Protein AF-A0A959LQZ2-F1 (afdb_monomer_lite)

Radius of gyration: 21.53 Å; chains: 1; bounding box: 50×80×53 Å

Sequence (251 aa):
MKNLIITLLIFGSYSCMAQNMNIVKLQSTVPPKDWSSKTPGICFDKDFLQKTSDELYDAGNPNYVLLDLMKDGYINSTYLNNYMVHLYADDIRKPGNVEIPDDVRKAYGEKWVAFVKSINEPIDKNSRYDLYYWDGISTEDITDPESQFRANVKYAQYSARLTKRGELRLLKEMVADGVANPNRKIDYMFNKEGFWVQGVSLNKELGEKYMQICREEFGYVHPNLTKHSFKSSVNFKREIADLEKQLATTK

pLDDT: mean 82.79, std 16.04, range [39.78, 98.44]

Secondary structure (DSSP, 8-state):
-------------------EEEEEEEEPSS--S--TT-PSP----HHHHHHHHHHHHHTT-TTHHHHHHHHTTSS---TTEEEEEEEESS--PPP-SS---HHHHHHHHHHHHHHHHHTT----TT-EEEEEESS---HHHHH-TTSHHHH-HHHHHHHTT--HHHHHHHHHHHHHTTSS-TTSEEEEEEETTEEEETTEEPPHHHHHHHHHHHHHHH---GGG-S-EEEEEEEEHHHHHHHHHHHHHTT-

Structure (mmCIF, N/CA/C/O backbone):
data_AF-A0A959LQZ2-F1
#
_entry.id   AF-A0A959LQZ2-F1
#
loop_
_atom_site.group_PDB
_atom_site.id
_atom_site.type_symbol
_atom_site.label_atom_id
_atom_site.label_alt_id
_atom_site.label_comp_id
_atom_site.label_asym_id
_atom_site.label_entity_id
_atom_site.label_seq_id
_atom_site.pdbx_PDB_ins_code
_atom_site.Cartn_x
_atom_site.Cartn_y
_atom_site.Cartn_z
_atom_site.occupancy
_atom_site.B_iso_or_equiv
_atom_site.auth_seq_id
_atom_site.auth_comp_id
_atom_site.auth_asym_id
_atom_site.auth_atom_id
_atom_site.pdbx_PDB_model_num
ATOM 1 N N . MET A 1 1 ? -28.020 -53.635 -7.038 1.00 43.16 1 MET A N 1
ATOM 2 C CA . MET A 1 1 ? -28.250 -52.229 -7.438 1.00 43.16 1 MET A CA 1
ATOM 3 C C . MET A 1 1 ? -27.005 -51.442 -7.061 1.00 43.16 1 MET A C 1
ATOM 5 O O . MET A 1 1 ? -26.631 -51.474 -5.898 1.00 43.16 1 MET A O 1
ATOM 9 N N . LYS A 1 2 ? -26.279 -50.899 -8.047 1.00 43.41 2 LYS A N 1
ATOM 10 C CA . LYS A 1 2 ? -24.984 -50.225 -7.855 1.00 43.41 2 LYS A CA 1
ATOM 11 C C . LYS A 1 2 ? -25.219 -48.734 -7.597 1.00 43.41 2 LYS A C 1
ATOM 13 O O . LYS A 1 2 ? -25.902 -48.091 -8.388 1.00 43.41 2 LYS A O 1
ATOM 18 N N . ASN A 1 3 ? -24.650 -48.217 -6.510 1.00 43.59 3 ASN A N 1
ATOM 19 C CA . ASN A 1 3 ? -24.659 -46.797 -6.167 1.00 43.59 3 ASN A CA 1
ATOM 20 C C . ASN A 1 3 ? -23.795 -46.019 -7.166 1.00 43.59 3 ASN A C 1
ATOM 22 O O . ASN A 1 3 ? -22.595 -46.270 -7.274 1.00 43.59 3 ASN A O 1
ATOM 26 N N . LEU A 1 4 ? -24.411 -45.087 -7.889 1.00 48.94 4 LEU A N 1
ATOM 27 C CA . LEU A 1 4 ? -23.727 -44.137 -8.757 1.00 48.94 4 LEU A CA 1
ATOM 28 C C . LEU A 1 4 ? -23.493 -42.854 -7.947 1.00 48.94 4 LEU A C 1
ATOM 30 O O . LEU A 1 4 ? -24.420 -42.080 -7.723 1.00 48.94 4 LEU A O 1
ATOM 34 N N . ILE A 1 5 ? -22.266 -42.653 -7.466 1.00 51.41 5 ILE A N 1
ATOM 35 C CA . ILE A 1 5 ? -21.838 -41.379 -6.877 1.00 51.41 5 ILE A CA 1
ATOM 36 C C . ILE A 1 5 ? -21.464 -40.464 -8.043 1.00 51.41 5 ILE A C 1
ATOM 38 O O . ILE A 1 5 ? -20.456 -40.680 -8.712 1.00 51.41 5 ILE A O 1
ATOM 42 N N . ILE A 1 6 ? -22.308 -39.471 -8.317 1.00 51.66 6 ILE A N 1
ATOM 43 C CA . ILE A 1 6 ? -22.020 -38.407 -9.279 1.00 51.66 6 ILE A CA 1
ATOM 44 C C . ILE A 1 6 ? -21.222 -37.333 -8.537 1.00 51.66 6 ILE A C 1
ATOM 46 O O . ILE A 1 6 ? -21.782 -36.523 -7.802 1.00 51.66 6 ILE A O 1
ATOM 50 N N . THR A 1 7 ? -19.905 -37.329 -8.725 1.00 53.09 7 THR A N 1
ATOM 51 C CA . THR A 1 7 ? -19.052 -36.207 -8.324 1.00 53.09 7 THR A CA 1
ATOM 52 C C . THR A 1 7 ? -19.243 -35.086 -9.341 1.00 53.09 7 THR A C 1
ATOM 54 O O . THR A 1 7 ? -18.686 -35.129 -10.437 1.00 53.09 7 THR A O 1
ATOM 57 N N . LEU A 1 8 ? -20.060 -34.088 -8.997 1.00 47.03 8 LEU A N 1
ATOM 58 C CA . LEU A 1 8 ? -20.141 -32.837 -9.746 1.00 47.03 8 LEU A CA 1
ATOM 59 C C . LEU A 1 8 ? -18.824 -32.069 -9.539 1.00 47.03 8 LEU A C 1
ATOM 61 O O . LEU A 1 8 ? -18.618 -31.427 -8.510 1.00 47.03 8 LEU A O 1
ATOM 65 N N . LEU A 1 9 ? -17.919 -32.146 -10.514 1.00 45.16 9 LEU A N 1
ATOM 66 C CA . LEU A 1 9 ? -16.817 -31.196 -10.653 1.00 45.16 9 LEU A CA 1
ATOM 67 C C . LEU A 1 9 ? -17.422 -29.850 -11.061 1.00 45.16 9 LEU A C 1
ATOM 69 O O . LEU A 1 9 ? -17.698 -29.606 -12.235 1.00 45.16 9 LEU A O 1
ATOM 73 N N . ILE A 1 10 ? -17.666 -28.986 -10.077 1.00 46.06 10 ILE A N 1
ATOM 74 C CA . ILE A 1 10 ? -17.943 -27.573 -10.323 1.00 46.06 10 ILE A CA 1
ATOM 75 C C . ILE A 1 10 ? -16.626 -26.969 -10.812 1.00 46.06 10 ILE A C 1
ATOM 77 O O . ILE A 1 10 ? -15.780 -26.557 -10.020 1.00 46.06 10 ILE A O 1
ATOM 81 N N . PHE A 1 11 ? -16.435 -26.951 -12.131 1.00 40.50 11 PHE A N 1
ATOM 82 C CA . PHE A 1 11 ? -15.499 -26.035 -12.763 1.00 40.50 11 PHE A CA 1
ATOM 83 C C . PHE A 1 11 ? -16.022 -24.629 -12.486 1.00 40.50 11 PHE A C 1
ATOM 85 O O . PHE A 1 11 ? -16.869 -24.111 -13.212 1.00 40.50 11 PHE A O 1
ATOM 92 N N . GLY A 1 12 ? -15.563 -24.042 -11.380 1.00 39.78 12 GLY A N 1
ATOM 93 C CA . GLY A 1 12 ? -15.688 -22.617 -11.147 1.00 39.78 12 GLY A CA 1
ATOM 94 C C . GLY A 1 12 ? -15.045 -21.928 -12.337 1.00 39.78 12 GLY A C 1
ATOM 95 O O . GLY A 1 12 ? -13.829 -21.970 -12.508 1.00 39.78 12 GLY A O 1
ATOM 96 N N . SER A 1 13 ? -15.877 -21.370 -13.208 1.00 40.88 13 SER A N 1
ATOM 97 C CA . SER A 1 13 ? -15.456 -20.482 -14.273 1.00 40.88 13 SER A CA 1
ATOM 98 C C . SER A 1 13 ? -14.730 -19.317 -13.614 1.00 40.88 13 SER A C 1
ATOM 100 O O . SER A 1 13 ? -15.369 -18.384 -13.130 1.00 40.88 13 SER A O 1
ATOM 102 N N . TYR A 1 14 ? -13.399 -19.395 -13.556 1.00 44.50 14 TYR A N 1
ATOM 103 C CA . TYR A 1 14 ? -12.548 -18.237 -13.352 1.00 44.50 14 TYR A CA 1
ATOM 104 C C . TYR A 1 14 ? -12.797 -17.343 -14.560 1.00 44.50 14 TYR A C 1
ATOM 106 O O . TYR A 1 14 ? -12.163 -17.478 -15.605 1.00 44.50 14 TYR A O 1
ATOM 114 N N . SER A 1 15 ? -13.809 -16.486 -14.447 1.00 49.19 15 SER A N 1
ATOM 115 C CA . SER A 1 15 ? -13.954 -15.310 -15.284 1.00 49.19 15 SER A CA 1
ATOM 116 C C . SER A 1 15 ? -12.577 -14.670 -15.350 1.00 49.19 15 SER A C 1
ATOM 118 O O . SER A 1 15 ? -12.019 -14.338 -14.303 1.00 49.19 15 SER A O 1
ATOM 120 N N . CYS A 1 16 ? -12.013 -14.610 -16.558 1.00 50.72 16 CYS A N 1
ATOM 121 C CA . CYS A 1 16 ? -10.783 -13.894 -16.858 1.00 50.72 16 CYS A CA 1
ATOM 122 C C . CYS A 1 16 ? -10.920 -12.513 -16.216 1.00 50.72 16 CYS A C 1
ATOM 124 O O . CYS A 1 16 ? -11.699 -11.692 -16.705 1.00 50.72 16 CYS A O 1
ATOM 126 N N . MET A 1 17 ? -10.295 -12.311 -15.050 1.00 58.94 17 MET A N 1
ATOM 127 C CA . MET A 1 17 ? -10.337 -11.016 -14.392 1.00 58.94 17 MET A CA 1
ATOM 128 C C . MET A 1 17 ? -9.641 -10.075 -15.352 1.00 58.94 17 MET A C 1
ATOM 130 O O . MET A 1 17 ? -8.522 -10.348 -15.792 1.00 58.94 17 MET A O 1
ATOM 134 N N . ALA A 1 18 ? -10.351 -9.043 -15.776 1.00 55.50 18 ALA A N 1
ATOM 135 C CA . ALA A 1 18 ? -9.808 -8.171 -16.779 1.00 55.50 18 ALA A CA 1
ATOM 136 C C . ALA A 1 18 ? -8.657 -7.375 -16.159 1.00 55.50 18 ALA A C 1
ATOM 138 O O . ALA A 1 18 ? -8.851 -6.533 -15.289 1.00 55.50 18 ALA A O 1
ATOM 139 N N . GLN A 1 19 ? -7.448 -7.699 -16.590 1.00 72.75 19 GLN A N 1
ATOM 140 C CA . GLN A 1 19 ? -6.213 -7.105 -16.111 1.00 72.75 19 GLN A CA 1
ATOM 141 C C . GLN A 1 19 ? -5.848 -5.940 -17.015 1.00 72.75 19 GLN A C 1
ATOM 143 O O . GLN A 1 19 ? -5.736 -6.106 -18.232 1.00 72.75 19 GLN A O 1
ATOM 148 N N . ASN A 1 20 ? -5.679 -4.755 -16.436 1.00 76.38 20 ASN A N 1
ATOM 149 C CA . ASN A 1 20 ? -5.343 -3.576 -17.219 1.00 76.38 20 ASN A CA 1
ATOM 150 C C . ASN A 1 20 ? -4.355 -2.661 -16.497 1.00 76.38 20 ASN A C 1
ATOM 152 O O . ASN A 1 20 ? -4.399 -2.506 -15.276 1.00 76.38 20 ASN A O 1
ATOM 156 N N . MET A 1 21 ? -3.499 -2.014 -17.283 1.00 83.50 21 MET A N 1
ATOM 157 C CA . MET A 1 21 ? -2.533 -1.022 -16.838 1.00 83.50 21 MET A CA 1
ATOM 158 C C . MET A 1 21 ? -2.762 0.282 -17.591 1.00 83.50 21 MET A C 1
ATOM 160 O O . MET A 1 21 ? -2.799 0.297 -18.815 1.00 83.50 21 MET A O 1
ATOM 164 N N . ASN A 1 22 ? -2.850 1.395 -16.874 1.00 84.38 22 ASN A N 1
ATOM 165 C CA . ASN A 1 22 ? -2.940 2.717 -17.479 1.00 84.38 22 ASN A CA 1
ATOM 166 C C . ASN A 1 22 ? -1.853 3.608 -16.899 1.00 84.38 22 ASN A C 1
ATOM 168 O O . ASN A 1 22 ? -1.726 3.711 -15.681 1.00 84.38 22 ASN A O 1
ATOM 172 N N . ILE A 1 23 ? -1.098 4.274 -17.771 1.00 81.38 23 ILE A N 1
ATOM 173 C CA . ILE A 1 23 ? -0.086 5.246 -17.364 1.00 81.38 23 ILE A CA 1
ATOM 174 C C . ILE A 1 23 ? -0.446 6.595 -17.969 1.00 81.38 23 ILE A C 1
ATOM 176 O O . ILE A 1 23 ? -0.527 6.747 -19.189 1.00 81.38 23 ILE A O 1
ATOM 180 N N . VAL A 1 24 ? -0.670 7.578 -17.103 1.00 81.00 24 VAL A N 1
ATOM 181 C CA . VAL A 1 24 ? -0.844 8.973 -17.498 1.00 81.00 24 VAL A CA 1
ATOM 182 C C . VAL A 1 24 ? 0.422 9.735 -17.140 1.00 81.00 24 VAL A C 1
ATOM 184 O O . VAL A 1 24 ? 0.754 9.910 -15.973 1.00 81.00 24 VAL A O 1
ATOM 187 N N . LYS A 1 25 ? 1.125 10.202 -18.163 1.00 79.19 25 LYS A N 1
ATOM 188 C CA . LYS A 1 25 ? 2.239 11.131 -18.071 1.00 79.19 25 LYS A CA 1
ATOM 189 C C . LYS A 1 25 ? 1.701 12.558 -18.073 1.00 79.19 25 LYS A C 1
ATOM 191 O O . LYS A 1 25 ? 1.146 13.020 -19.070 1.00 79.19 25 LYS A O 1
ATOM 196 N N . LEU A 1 26 ? 1.882 13.268 -16.970 1.00 77.25 26 LEU A N 1
ATOM 197 C CA . LEU A 1 26 ? 1.604 14.693 -16.866 1.00 77.25 26 LEU A CA 1
ATOM 198 C C . LEU A 1 26 ? 2.910 15.443 -17.148 1.00 77.25 26 LEU A C 1
ATOM 200 O O . LEU A 1 26 ? 3.898 15.285 -16.429 1.00 77.25 26 LEU A O 1
ATOM 204 N N . GLN A 1 27 ? 2.924 16.249 -18.209 1.00 66.38 27 GLN A N 1
ATOM 205 C CA . GLN A 1 27 ? 4.029 17.170 -18.459 1.00 66.38 27 GLN A CA 1
ATOM 206 C C . GLN A 1 27 ? 3.868 18.382 -17.543 1.00 66.38 27 GLN A C 1
ATOM 208 O O . GLN A 1 27 ? 2.861 19.089 -17.631 1.00 66.38 27 GLN A O 1
ATOM 213 N N . SER A 1 28 ? 4.847 18.639 -16.672 1.00 63.47 28 SER A N 1
ATOM 214 C CA . SER A 1 28 ? 4.893 19.929 -15.985 1.00 63.47 28 SER A CA 1
ATOM 215 C C . SER A 1 28 ? 5.267 21.011 -16.996 1.00 63.47 28 SER A C 1
ATOM 217 O O . SER A 1 28 ? 6.322 20.944 -17.624 1.00 63.47 28 SER A O 1
ATOM 219 N N . THR A 1 29 ? 4.415 22.023 -17.153 1.00 57.69 29 THR A N 1
ATOM 220 C CA . THR A 1 29 ? 4.728 23.221 -17.950 1.00 57.69 29 THR A CA 1
ATOM 221 C C . THR A 1 29 ? 5.595 24.217 -17.184 1.00 57.69 29 THR A C 1
ATOM 223 O O . THR A 1 29 ? 6.095 25.173 -17.775 1.00 57.69 29 THR A O 1
ATOM 226 N N . VAL A 1 30 ? 5.783 24.006 -15.876 1.00 57.22 30 VAL A N 1
ATOM 227 C CA . VAL A 1 30 ? 6.548 24.898 -15.008 1.00 57.22 30 VAL A CA 1
ATOM 228 C C . VAL A 1 30 ? 7.812 24.175 -14.538 1.00 57.22 30 VAL A C 1
ATOM 230 O O . VAL A 1 30 ? 7.716 23.230 -13.747 1.00 57.22 30 VAL A O 1
ATOM 233 N N . PRO A 1 31 ? 9.001 24.591 -15.001 1.00 55.41 31 PRO A N 1
ATOM 234 C CA . PRO A 1 31 ? 10.252 24.135 -14.414 1.00 55.41 31 PRO A CA 1
ATOM 235 C C . PRO A 1 31 ? 10.286 24.525 -12.919 1.00 55.41 31 PRO A C 1
ATOM 237 O O . PRO A 1 31 ? 9.994 25.683 -12.606 1.00 55.41 31 PRO A O 1
ATOM 240 N N . PRO A 1 32 ? 10.601 23.617 -11.968 1.00 57.50 32 PRO A N 1
ATOM 241 C CA . PRO A 1 32 ? 10.796 24.006 -10.568 1.00 57.50 32 PRO A CA 1
ATOM 242 C C . PRO A 1 32 ? 11.783 25.180 -10.427 1.00 57.50 32 PRO A C 1
ATOM 244 O O . PRO A 1 32 ? 12.718 25.314 -11.205 1.00 57.50 32 PRO A O 1
ATOM 247 N N . LYS A 1 33 ? 11.588 26.055 -9.433 1.00 54.22 33 LYS A N 1
ATOM 248 C CA . LYS A 1 33 ? 12.335 27.327 -9.295 1.00 54.22 33 LYS A CA 1
ATOM 249 C C . LYS A 1 33 ? 13.855 27.194 -9.070 1.00 54.22 33 LYS A C 1
ATOM 251 O O . LYS A 1 33 ? 14.538 28.210 -9.117 1.00 54.22 33 LYS A O 1
ATOM 256 N N . ASP A 1 34 ? 14.375 25.989 -8.839 1.00 58.69 34 ASP A N 1
ATOM 257 C CA . ASP A 1 34 ? 15.785 25.722 -8.521 1.00 58.69 34 ASP A CA 1
ATOM 258 C C . ASP A 1 34 ? 16.347 24.581 -9.394 1.00 58.69 34 ASP A C 1
ATOM 260 O O . ASP A 1 34 ? 16.439 23.426 -8.982 1.00 58.69 34 ASP A O 1
ATOM 264 N N . TRP A 1 35 ? 16.639 24.893 -10.660 1.00 50.19 35 TRP A N 1
ATOM 265 C CA . TRP A 1 35 ? 17.132 23.931 -11.661 1.00 50.19 35 TRP A CA 1
ATOM 266 C C . TRP A 1 35 ? 18.638 23.682 -11.616 1.00 50.19 35 TRP A C 1
ATOM 268 O O . TRP A 1 35 ? 19.108 22.707 -12.196 1.00 50.19 35 TRP A O 1
ATOM 278 N N . SER A 1 36 ? 19.409 24.532 -10.938 1.00 47.81 36 SER A N 1
ATOM 279 C CA . SER A 1 36 ? 20.874 24.434 -10.915 1.00 47.81 36 SER A CA 1
ATOM 280 C C . SER A 1 36 ? 21.416 23.235 -10.130 1.00 47.81 36 SER A C 1
ATOM 282 O O . SER A 1 36 ? 22.609 22.961 -10.215 1.00 47.81 36 SER A O 1
ATOM 284 N N . SER A 1 37 ? 20.573 22.526 -9.372 1.00 46.12 37 SER A N 1
ATOM 285 C CA . SER A 1 37 ? 21.000 21.508 -8.404 1.00 46.12 37 SER A CA 1
ATOM 286 C C . SER A 1 37 ? 20.526 20.078 -8.696 1.00 46.12 37 SER A C 1
ATOM 288 O O . SER A 1 37 ? 20.905 19.170 -7.958 1.00 46.12 37 SER A O 1
ATOM 290 N N . LYS A 1 38 ? 19.732 19.828 -9.752 1.00 49.56 38 LYS A N 1
ATOM 291 C CA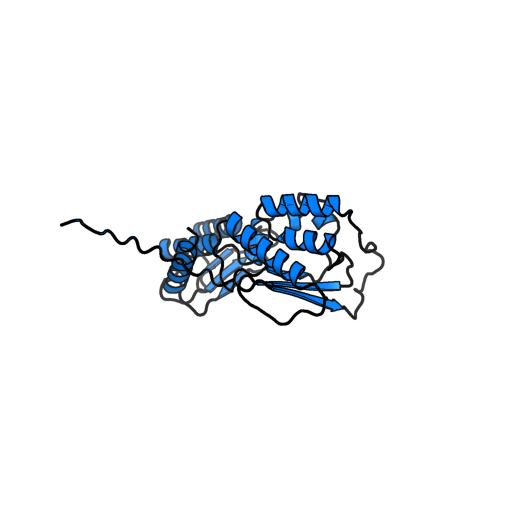 . LYS A 1 38 ? 19.163 18.491 -10.013 1.00 49.56 38 LYS A CA 1
ATOM 292 C C . LYS A 1 38 ? 19.762 17.818 -11.249 1.00 49.56 38 LYS A C 1
ATOM 294 O O . LYS A 1 38 ? 19.736 18.348 -12.356 1.00 49.56 38 LYS A O 1
ATOM 299 N N . THR A 1 39 ? 20.313 16.631 -11.013 1.00 46.81 39 THR A N 1
ATOM 300 C CA . THR A 1 39 ? 21.037 15.754 -11.941 1.00 46.81 39 THR A CA 1
ATOM 301 C C . THR A 1 39 ? 20.208 15.436 -13.198 1.00 46.81 39 THR A C 1
ATOM 303 O O . THR A 1 39 ? 18.999 15.214 -13.075 1.00 46.81 39 THR A O 1
ATOM 306 N N . PRO A 1 40 ? 20.812 15.375 -14.406 1.00 51.00 40 PRO A N 1
ATOM 307 C CA . PRO A 1 40 ? 20.153 14.820 -15.592 1.00 51.00 40 PRO A CA 1
ATOM 308 C C . PRO A 1 40 ? 19.562 13.438 -15.290 1.00 51.00 40 PRO A C 1
ATOM 310 O O . PRO A 1 40 ? 20.089 12.721 -14.442 1.00 51.00 40 PRO A O 1
ATOM 313 N N . GLY A 1 41 ? 18.464 13.082 -15.970 1.00 58.09 41 GLY A N 1
ATOM 314 C CA . GLY A 1 41 ? 17.738 11.828 -15.744 1.00 58.09 41 GLY A CA 1
ATOM 315 C C . GLY A 1 41 ? 18.687 10.638 -15.664 1.00 58.09 41 GLY A C 1
ATOM 316 O O . GLY A 1 41 ? 19.419 10.354 -16.612 1.00 58.09 41 GLY A O 1
ATOM 317 N N . ILE A 1 42 ? 18.707 9.982 -14.508 1.00 63.09 42 ILE A N 1
ATOM 318 C CA . ILE A 1 42 ? 19.672 8.924 -14.236 1.00 63.09 42 ILE A CA 1
ATOM 319 C C . ILE A 1 42 ? 19.197 7.671 -14.965 1.00 63.09 42 ILE A C 1
ATOM 321 O O . ILE A 1 42 ? 18.107 7.156 -14.709 1.00 63.09 42 ILE A O 1
ATOM 325 N N . CYS A 1 43 ? 19.997 7.243 -15.940 1.00 71.62 43 CYS A N 1
ATOM 326 C CA . CYS A 1 43 ? 19.781 6.008 -16.676 1.00 71.62 43 CYS A CA 1
ATOM 327 C C . CYS A 1 43 ? 20.395 4.868 -15.868 1.00 71.62 43 CYS A C 1
ATOM 329 O O . CYS A 1 43 ? 21.611 4.814 -15.695 1.00 71.62 43 CYS A O 1
ATOM 331 N N . PHE A 1 44 ? 19.547 3.977 -15.370 1.00 84.94 44 PHE A N 1
ATOM 332 C CA . PHE A 1 44 ? 19.983 2.743 -14.735 1.00 84.94 44 PHE A CA 1
ATOM 333 C C . PHE A 1 44 ? 20.146 1.651 -15.782 1.00 84.94 44 PHE A C 1
ATOM 335 O O . PHE A 1 44 ? 19.399 1.598 -16.761 1.00 84.94 44 PHE A O 1
ATOM 342 N N . ASP A 1 45 ? 21.116 0.774 -15.553 1.00 90.38 45 ASP A N 1
ATOM 343 C CA . ASP A 1 45 ? 21.251 -0.442 -16.339 1.00 90.38 45 ASP A CA 1
ATOM 344 C C . ASP A 1 45 ? 20.021 -1.356 -16.157 1.00 90.38 45 ASP A C 1
ATOM 346 O O . ASP A 1 45 ? 19.420 -1.410 -15.077 1.00 90.38 45 ASP A O 1
ATOM 350 N N . LYS A 1 46 ? 19.632 -2.067 -17.223 1.00 93.25 46 LYS A N 1
ATOM 351 C CA . LYS A 1 46 ? 18.434 -2.917 -17.208 1.00 93.25 46 LYS A CA 1
ATOM 352 C C . LYS A 1 46 ? 18.566 -4.095 -16.248 1.00 93.25 46 LYS A C 1
ATOM 354 O O . LYS A 1 46 ? 17.571 -4.434 -15.610 1.00 93.25 46 LYS A O 1
ATOM 359 N N . ASP A 1 47 ? 19.755 -4.681 -16.113 1.00 96.00 47 ASP A N 1
ATOM 360 C CA . ASP A 1 47 ? 19.974 -5.824 -15.223 1.00 96.00 47 ASP A CA 1
ATOM 361 C C . ASP A 1 47 ? 19.919 -5.379 -13.763 1.00 96.00 47 ASP A C 1
ATOM 363 O O . ASP A 1 47 ? 19.355 -6.073 -12.916 1.00 96.00 47 ASP A O 1
ATOM 367 N N . PHE A 1 48 ? 20.431 -4.180 -13.469 1.00 94.81 48 PHE A N 1
ATOM 368 C CA . PHE A 1 48 ? 20.276 -3.570 -12.151 1.00 94.81 48 PHE A CA 1
ATOM 369 C C . PHE A 1 48 ? 18.798 -3.346 -11.801 1.00 94.81 48 PHE A C 1
ATOM 371 O O . PHE A 1 48 ? 18.349 -3.788 -10.743 1.00 94.81 48 PHE A O 1
ATOM 378 N N . LEU A 1 49 ? 18.023 -2.726 -12.700 1.00 94.06 49 LEU A N 1
ATOM 379 C CA . LEU A 1 49 ? 16.589 -2.507 -12.478 1.00 94.06 49 LEU A CA 1
ATOM 380 C C . LEU A 1 49 ? 15.821 -3.823 -12.317 1.00 94.06 49 LEU A C 1
ATOM 382 O O . LEU A 1 49 ? 14.963 -3.911 -11.443 1.00 94.06 49 LEU A O 1
ATOM 386 N N . GLN A 1 50 ? 16.139 -4.841 -13.124 1.00 97.25 50 GLN A N 1
ATOM 387 C CA . GLN A 1 50 ? 15.538 -6.172 -13.019 1.00 97.25 50 GLN A CA 1
ATOM 388 C C . GLN A 1 50 ? 15.819 -6.789 -11.649 1.00 97.25 50 GLN A C 1
ATOM 390 O O . GLN A 1 50 ? 14.885 -7.146 -10.937 1.00 97.25 50 GLN A O 1
ATOM 395 N N . LYS A 1 51 ? 17.093 -6.845 -11.245 1.00 97.62 51 LYS A N 1
ATOM 396 C CA . LYS A 1 51 ? 17.496 -7.424 -9.962 1.00 97.62 51 LYS A CA 1
ATOM 397 C C . LYS A 1 51 ? 16.807 -6.730 -8.788 1.00 97.62 51 LYS A C 1
ATOM 399 O O . LYS A 1 51 ? 16.273 -7.399 -7.910 1.00 97.62 51 LYS A O 1
ATOM 404 N N . THR A 1 52 ? 16.807 -5.398 -8.762 1.00 96.12 52 THR A N 1
ATOM 405 C CA . THR A 1 52 ? 16.161 -4.653 -7.675 1.00 96.12 52 THR A CA 1
ATOM 406 C C . THR A 1 52 ? 14.640 -4.806 -7.712 1.00 96.12 52 THR A C 1
ATOM 408 O O . THR A 1 52 ? 14.023 -4.899 -6.656 1.00 96.12 52 THR A O 1
ATOM 411 N N . SER A 1 53 ? 14.023 -4.882 -8.895 1.00 97.06 53 SER A N 1
ATOM 412 C CA . SER A 1 53 ? 12.595 -5.197 -9.029 1.00 97.06 53 SER A CA 1
ATOM 413 C C . SER A 1 53 ? 12.262 -6.553 -8.405 1.00 97.06 53 SER A C 1
ATOM 415 O O . SER A 1 53 ? 11.346 -6.640 -7.589 1.00 97.06 53 SER A O 1
ATOM 417 N N . ASP A 1 54 ? 13.044 -7.588 -8.708 1.00 98.00 54 ASP A N 1
ATOM 418 C CA . ASP A 1 54 ? 12.830 -8.935 -8.171 1.00 98.00 54 ASP A CA 1
ATOM 419 C C . ASP A 1 54 ? 13.000 -8.969 -6.643 1.00 98.00 54 ASP A C 1
ATOM 421 O O . ASP A 1 54 ? 12.140 -9.498 -5.942 1.00 98.00 54 ASP A O 1
ATOM 425 N N . GLU A 1 55 ? 14.027 -8.300 -6.103 1.00 97.38 55 GLU A N 1
ATOM 426 C CA . GLU A 1 55 ? 14.213 -8.144 -4.651 1.00 97.38 55 GLU A CA 1
ATOM 427 C C . GLU A 1 55 ? 12.995 -7.484 -3.976 1.00 97.38 55 GLU A C 1
ATOM 429 O O . GLU A 1 55 ? 12.555 -7.922 -2.910 1.00 97.38 55 GLU A O 1
ATOM 434 N N . LEU A 1 56 ? 12.428 -6.436 -4.587 1.00 97.00 56 LEU A N 1
ATOM 435 C CA . LEU A 1 56 ? 11.237 -5.761 -4.066 1.00 97.00 56 LEU A CA 1
ATOM 436 C C . LEU A 1 56 ? 9.986 -6.639 -4.179 1.00 97.00 56 LEU A C 1
ATOM 438 O O . LEU A 1 56 ? 9.181 -6.665 -3.247 1.00 97.00 56 LEU A O 1
ATOM 442 N N . TYR A 1 57 ? 9.826 -7.366 -5.285 1.00 97.56 57 TYR A N 1
ATOM 443 C CA . TYR A 1 57 ? 8.723 -8.302 -5.482 1.00 97.56 57 TYR A CA 1
ATOM 444 C C . TYR A 1 57 ? 8.732 -9.389 -4.401 1.00 97.56 57 TYR A C 1
ATOM 446 O O . TYR A 1 57 ? 7.715 -9.601 -3.735 1.00 97.56 57 TYR A O 1
ATOM 454 N N . ASP A 1 58 ? 9.888 -10.015 -4.173 1.00 97.06 58 ASP A N 1
ATOM 455 C CA . ASP A 1 58 ? 10.067 -11.083 -3.186 1.00 97.06 58 ASP A CA 1
ATOM 456 C C . ASP A 1 58 ? 9.885 -10.581 -1.748 1.00 97.06 58 ASP A C 1
ATOM 458 O O . ASP A 1 58 ? 9.338 -11.286 -0.898 1.00 97.06 58 ASP A O 1
ATOM 462 N N . ALA A 1 59 ? 10.268 -9.330 -1.477 1.00 96.50 59 ALA A N 1
ATOM 463 C CA . ALA A 1 59 ? 10.019 -8.671 -0.197 1.00 96.50 59 ALA A CA 1
ATOM 464 C C . ALA A 1 59 ? 8.546 -8.263 0.014 1.00 96.50 59 ALA A C 1
ATOM 466 O O . ALA A 1 59 ? 8.191 -7.780 1.091 1.00 96.50 59 ALA A O 1
ATOM 467 N N . GLY A 1 60 ? 7.676 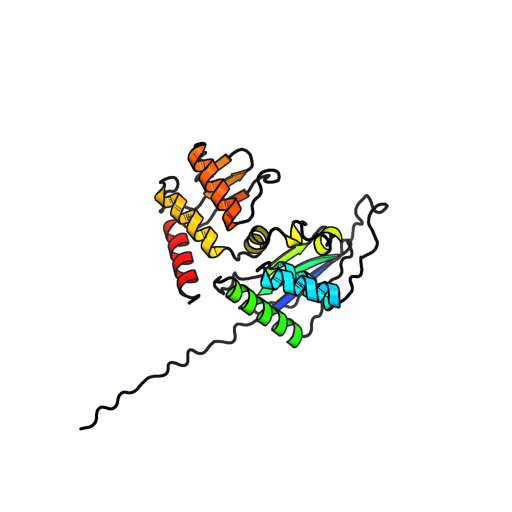-8.417 -0.991 1.00 96.38 60 GLY A N 1
ATOM 468 C CA . GLY A 1 60 ? 6.286 -7.970 -0.920 1.00 96.38 60 GLY A CA 1
ATOM 469 C C . GLY A 1 60 ? 6.129 -6.448 -1.019 1.00 96.38 60 GLY A C 1
ATOM 470 O O . GLY A 1 60 ? 5.139 -5.904 -0.526 1.00 96.38 60 GLY A O 1
ATOM 471 N N . ASN A 1 61 ? 7.089 -5.741 -1.621 1.00 95.38 61 ASN A N 1
ATOM 472 C CA . ASN A 1 61 ? 7.061 -4.295 -1.821 1.00 95.38 61 ASN A CA 1
ATOM 473 C C . ASN A 1 61 ? 6.506 -3.948 -3.221 1.00 95.38 61 ASN A C 1
ATOM 475 O O . ASN A 1 61 ? 7.181 -4.206 -4.218 1.00 95.38 61 ASN A O 1
ATOM 479 N N . PRO A 1 62 ? 5.320 -3.313 -3.336 1.00 93.69 62 PRO A N 1
ATOM 480 C CA . PRO A 1 62 ? 4.681 -3.039 -4.628 1.00 93.69 62 PRO A CA 1
ATOM 481 C C . PRO A 1 62 ? 5.445 -2.039 -5.509 1.00 93.69 62 PRO A C 1
ATOM 483 O O . PRO A 1 62 ? 5.121 -1.883 -6.685 1.00 93.69 62 PRO A O 1
ATOM 486 N N . ASN A 1 63 ? 6.477 -1.379 -4.979 1.00 92.38 63 ASN A N 1
ATOM 487 C CA . ASN A 1 63 ? 7.326 -0.470 -5.741 1.00 92.38 63 ASN A CA 1
ATOM 488 C C . ASN A 1 63 ? 8.147 -1.162 -6.846 1.00 92.38 63 ASN A C 1
ATOM 490 O O . ASN A 1 63 ? 8.651 -0.467 -7.728 1.00 92.38 63 ASN A O 1
ATOM 494 N N . TYR A 1 64 ? 8.223 -2.502 -6.869 1.00 95.12 64 TYR A N 1
ATOM 495 C CA . TYR A 1 64 ? 8.825 -3.250 -7.983 1.00 95.12 64 TYR A CA 1
ATOM 496 C C . TYR A 1 64 ? 8.218 -2.867 -9.345 1.00 95.12 64 TYR A C 1
ATOM 498 O O . TYR A 1 64 ? 8.933 -2.775 -10.341 1.00 95.12 64 TYR A O 1
ATOM 506 N N . VAL A 1 65 ? 6.910 -2.562 -9.380 1.00 93.62 65 VAL A N 1
ATOM 507 C CA . VAL A 1 65 ? 6.186 -2.157 -10.598 1.00 93.62 65 VAL A CA 1
ATOM 508 C C . VAL A 1 65 ? 6.880 -0.978 -11.268 1.00 93.62 65 VAL A C 1
ATOM 510 O O . VAL A 1 65 ? 6.981 -0.911 -12.492 1.00 93.62 65 VAL A O 1
ATOM 513 N N . LEU A 1 66 ? 7.382 -0.044 -10.463 1.00 90.44 66 LEU A N 1
ATOM 514 C CA . LEU A 1 66 ? 8.041 1.146 -10.963 1.00 90.44 66 LEU A CA 1
ATOM 515 C C . LEU A 1 66 ? 9.365 0.815 -11.651 1.00 90.44 66 LEU A C 1
ATOM 517 O O . LEU A 1 66 ? 9.646 1.336 -12.727 1.00 90.44 66 LEU A O 1
ATOM 521 N N . LEU A 1 67 ? 10.149 -0.084 -11.059 1.00 92.31 67 LEU A N 1
ATOM 522 C CA . LEU A 1 67 ? 11.426 -0.515 -11.620 1.00 92.31 67 LEU A CA 1
ATOM 523 C C . LEU A 1 67 ? 11.232 -1.327 -12.899 1.00 92.31 67 LEU A C 1
ATOM 525 O O . LEU A 1 67 ? 11.960 -1.109 -13.866 1.00 92.31 67 LEU A O 1
ATOM 529 N N . ASP A 1 68 ? 10.203 -2.175 -12.948 1.00 94.75 68 ASP A N 1
ATOM 530 C CA . ASP A 1 68 ? 9.812 -2.866 -14.176 1.00 94.75 68 ASP A CA 1
ATOM 531 C C . ASP A 1 68 ? 9.471 -1.860 -15.285 1.00 94.75 68 ASP A C 1
ATOM 533 O O . ASP A 1 68 ? 9.964 -1.979 -16.405 1.00 94.75 68 ASP A O 1
ATOM 537 N N . LEU A 1 69 ? 8.658 -0.842 -14.985 1.00 91.62 69 LEU A N 1
ATOM 538 C CA . LEU A 1 69 ? 8.274 0.183 -15.962 1.00 91.62 69 LEU A CA 1
ATOM 539 C C . LEU A 1 69 ? 9.463 1.027 -16.440 1.00 91.62 69 LEU A C 1
ATOM 541 O O . LEU A 1 69 ? 9.497 1.428 -17.606 1.00 91.62 69 LEU A O 1
ATOM 545 N N . MET A 1 70 ? 10.433 1.303 -15.562 1.00 90.19 70 MET A N 1
ATOM 546 C CA . MET A 1 70 ? 11.684 1.978 -15.928 1.00 90.19 70 MET A CA 1
ATOM 547 C C . MET A 1 70 ? 12.548 1.099 -16.833 1.00 90.19 70 MET A C 1
ATOM 549 O O . MET A 1 70 ? 13.055 1.572 -17.849 1.00 90.19 70 MET A O 1
ATOM 553 N N . LYS A 1 71 ? 12.692 -0.184 -16.488 1.00 93.38 71 LYS A N 1
ATOM 554 C CA . LYS A 1 71 ? 13.475 -1.174 -17.241 1.00 93.38 71 LYS A CA 1
ATOM 555 C C . LYS A 1 71 ? 12.948 -1.347 -18.662 1.00 93.38 71 LYS A C 1
ATOM 557 O O . LYS A 1 71 ? 13.730 -1.433 -19.615 1.00 93.38 71 LYS A O 1
ATOM 562 N N . ASP A 1 72 ? 11.627 -1.365 -18.796 1.00 92.44 72 ASP A N 1
ATOM 563 C CA . ASP A 1 72 ? 10.944 -1.541 -20.074 1.00 92.44 72 ASP A CA 1
ATOM 564 C C . ASP A 1 72 ? 10.795 -0.217 -20.852 1.00 92.44 72 ASP A C 1
ATOM 566 O O . ASP A 1 72 ? 10.447 -0.226 -22.030 1.00 92.44 72 ASP A O 1
ATOM 570 N N . GLY A 1 73 ? 11.144 0.919 -20.234 1.00 89.56 73 GLY A N 1
ATOM 571 C CA . GLY A 1 73 ? 11.228 2.232 -20.882 1.00 89.56 73 GLY A CA 1
ATOM 572 C C . GLY A 1 73 ? 9.906 3.000 -20.984 1.00 89.56 73 GLY A C 1
ATOM 573 O O . GLY A 1 73 ? 9.854 4.027 -21.661 1.00 89.56 73 GLY A O 1
ATOM 574 N N . TYR A 1 74 ? 8.846 2.548 -20.310 1.00 87.88 74 TYR A N 1
ATOM 575 C CA . TYR A 1 74 ? 7.538 3.223 -20.301 1.00 87.88 74 TYR A CA 1
ATOM 576 C C . TYR A 1 74 ? 7.518 4.477 -19.427 1.00 87.88 74 TYR A C 1
ATOM 578 O O . TYR A 1 74 ? 6.726 5.396 -19.654 1.00 87.88 74 TYR A O 1
ATOM 586 N N . ILE A 1 75 ? 8.406 4.526 -18.437 1.00 85.44 75 ILE A N 1
ATOM 587 C CA . ILE A 1 75 ? 8.645 5.702 -17.609 1.00 85.44 75 ILE A CA 1
ATOM 588 C C . ILE A 1 75 ? 10.143 5.980 -17.533 1.00 85.44 75 ILE A C 1
ATOM 590 O O . ILE A 1 75 ? 10.980 5.109 -17.756 1.00 85.44 75 ILE A O 1
ATOM 594 N N . ASN A 1 76 ? 10.486 7.211 -17.182 1.00 77.12 76 ASN A N 1
ATOM 595 C CA . ASN A 1 76 ? 11.865 7.624 -16.977 1.00 77.12 76 ASN A CA 1
ATOM 596 C C . ASN A 1 76 ? 12.001 8.387 -15.659 1.00 77.12 76 ASN A C 1
ATOM 598 O O . ASN A 1 76 ? 11.053 9.006 -15.184 1.00 77.12 76 ASN A O 1
ATOM 602 N N . SER A 1 77 ? 13.207 8.375 -15.101 1.00 68.62 77 SER A N 1
ATOM 603 C CA . SER A 1 77 ? 13.584 9.060 -13.856 1.00 68.62 77 SER A CA 1
ATOM 604 C C . SER A 1 77 ? 13.695 10.586 -14.002 1.00 68.62 77 SER A C 1
ATOM 606 O O . SER A 1 77 ? 14.209 11.264 -13.118 1.00 68.62 77 SER A O 1
ATOM 608 N N . THR A 1 78 ? 13.264 11.168 -15.128 1.00 64.06 78 THR A N 1
ATOM 609 C CA . THR A 1 78 ? 13.406 12.615 -15.328 1.00 64.06 78 THR A CA 1
ATOM 610 C C . THR A 1 78 ? 12.390 13.371 -14.474 1.00 64.06 78 THR A C 1
ATOM 612 O O . THR A 1 78 ? 11.187 13.139 -14.587 1.00 64.06 78 THR A O 1
ATOM 615 N N . TYR A 1 79 ? 12.870 14.352 -13.712 1.00 57.34 79 TYR A N 1
ATOM 616 C CA . TYR A 1 79 ? 12.083 15.238 -12.844 1.00 57.34 79 TYR A CA 1
ATOM 617 C C . TYR A 1 79 ? 11.003 16.082 -13.557 1.00 57.34 79 TYR A C 1
ATOM 619 O O . TYR A 1 79 ? 10.253 16.800 -12.907 1.00 57.34 79 TYR A O 1
ATOM 627 N N . LEU A 1 80 ? 10.932 16.042 -14.892 1.00 56.97 80 LEU A N 1
ATOM 628 C CA . LEU A 1 80 ? 9.950 16.790 -15.692 1.00 56.97 80 LEU A CA 1
ATOM 629 C C . LEU A 1 80 ? 8.630 16.042 -15.890 1.00 56.97 80 LEU A C 1
ATOM 631 O O . LEU A 1 80 ? 7.659 16.622 -16.382 1.00 56.97 80 LEU A O 1
ATOM 635 N N . ASN A 1 81 ? 8.610 14.753 -15.556 1.00 66.06 81 ASN A N 1
ATOM 636 C CA . ASN A 1 81 ? 7.498 13.874 -15.854 1.00 66.06 81 ASN A CA 1
ATOM 637 C C . ASN A 1 81 ? 6.882 13.371 -14.556 1.00 66.06 81 ASN A C 1
ATOM 639 O O . ASN A 1 81 ? 7.511 12.620 -13.814 1.00 66.06 81 ASN A O 1
ATOM 643 N N . ASN A 1 82 ? 5.628 13.750 -14.336 1.00 72.75 82 ASN A N 1
ATOM 644 C CA . ASN A 1 82 ? 4.819 13.145 -13.292 1.00 72.75 82 ASN A CA 1
ATOM 645 C C . ASN A 1 82 ? 4.058 11.983 -13.909 1.00 72.75 82 ASN A C 1
ATOM 647 O O . ASN A 1 82 ? 3.464 12.123 -14.982 1.00 72.75 82 ASN A O 1
ATOM 651 N N . TYR A 1 83 ? 4.078 10.838 -13.243 1.00 76.19 83 TYR A N 1
ATOM 652 C CA . TYR A 1 83 ? 3.375 9.653 -13.710 1.00 76.19 83 TYR A CA 1
ATOM 653 C C . TYR A 1 83 ? 2.257 9.316 -12.735 1.00 76.19 83 TYR A C 1
ATOM 655 O O . TYR A 1 83 ? 2.457 9.269 -11.520 1.00 76.19 83 TYR A O 1
ATOM 663 N N . MET A 1 84 ? 1.079 9.076 -13.300 1.00 80.81 84 MET A N 1
ATOM 664 C CA . MET A 1 84 ? -0.008 8.380 -12.639 1.00 80.81 84 MET A CA 1
ATOM 665 C C . MET A 1 84 ? -0.066 6.971 -13.210 1.00 80.81 84 MET A C 1
ATOM 667 O O . MET A 1 84 ? -0.449 6.792 -14.367 1.00 80.81 84 MET A O 1
ATOM 671 N N . VAL A 1 85 ? 0.354 5.987 -12.421 1.00 83.31 85 VAL A N 1
ATOM 672 C CA . VAL A 1 85 ? 0.293 4.571 -12.804 1.00 83.31 85 VAL A CA 1
ATOM 673 C C . VAL A 1 85 ? -0.900 3.948 -12.109 1.00 83.31 85 VAL A C 1
ATOM 675 O O . VAL A 1 85 ? -1.039 4.069 -10.895 1.00 83.31 85 VAL A O 1
ATOM 678 N N . HIS A 1 86 ? -1.739 3.274 -12.887 1.00 83.94 86 HIS A N 1
ATOM 679 C CA . HIS A 1 86 ? -2.882 2.534 -12.391 1.00 83.94 86 HIS A CA 1
ATOM 680 C C . HIS A 1 86 ? -2.850 1.093 -12.903 1.00 83.94 86 HIS A C 1
ATOM 682 O O . HIS A 1 86 ? -3.041 0.872 -14.100 1.00 83.94 86 HIS A O 1
ATOM 688 N N . LEU A 1 87 ? -2.654 0.121 -12.011 1.00 82.94 87 LEU A N 1
ATOM 689 C CA . LEU A 1 87 ? -2.852 -1.305 -12.308 1.00 82.94 87 LEU A CA 1
ATOM 690 C C . LEU A 1 87 ? -4.156 -1.776 -11.689 1.00 82.94 87 LEU A C 1
ATOM 692 O O . LEU A 1 87 ? -4.351 -1.606 -10.490 1.00 82.94 87 LEU A O 1
ATOM 696 N N . TYR A 1 88 ? -5.024 -2.388 -12.487 1.00 76.50 88 TYR A N 1
ATOM 697 C CA . TYR A 1 88 ? -6.298 -2.934 -12.036 1.00 76.50 88 TYR A CA 1
ATOM 698 C C . TYR A 1 88 ? -6.307 -4.446 -12.204 1.00 76.50 88 TYR A C 1
ATOM 700 O O . TYR A 1 88 ? -5.980 -4.963 -13.274 1.00 76.50 88 TYR A O 1
ATOM 708 N N . ALA A 1 89 ? -6.712 -5.142 -11.143 1.00 70.19 89 ALA A N 1
ATOM 709 C CA . ALA A 1 89 ? -6.854 -6.588 -11.165 1.00 70.19 89 ALA A CA 1
ATOM 710 C C . ALA A 1 89 ? -8.139 -7.063 -11.873 1.00 70.19 89 ALA A C 1
ATOM 712 O O . ALA A 1 89 ? -8.118 -8.163 -12.417 1.00 70.19 89 ALA A O 1
ATOM 713 N N . ASP A 1 90 ? -9.226 -6.269 -11.874 1.00 66.75 90 ASP A N 1
ATOM 714 C CA . ASP A 1 90 ? -10.533 -6.686 -12.426 1.00 66.75 90 ASP A CA 1
ATOM 715 C C . ASP A 1 90 ? -11.245 -5.688 -13.372 1.00 66.75 90 ASP A C 1
ATOM 717 O O . ASP A 1 90 ? -12.362 -5.965 -13.808 1.00 66.75 90 ASP A O 1
ATOM 721 N N . ASP A 1 91 ? -10.616 -4.561 -13.736 1.00 65.88 91 ASP A N 1
ATOM 722 C CA . ASP A 1 91 ? -11.275 -3.441 -14.431 1.00 65.88 91 ASP A CA 1
ATOM 723 C C . ASP A 1 91 ? -10.577 -3.054 -15.754 1.00 65.88 91 ASP A C 1
ATOM 725 O O . ASP A 1 91 ? -9.390 -2.712 -15.782 1.00 65.88 91 ASP A O 1
ATOM 729 N N . ILE A 1 92 ? -11.330 -3.028 -16.865 1.00 62.94 92 ILE A N 1
ATOM 730 C CA . ILE A 1 92 ? -10.867 -2.492 -18.157 1.00 62.94 92 ILE A CA 1
ATOM 731 C C . ILE A 1 92 ? -11.168 -0.996 -18.217 1.00 62.94 92 ILE A C 1
ATOM 733 O O . ILE A 1 92 ? -12.257 -0.573 -18.605 1.00 62.94 92 ILE A O 1
ATOM 737 N N . ARG A 1 93 ? -10.167 -0.170 -17.913 1.00 66.81 93 ARG A N 1
ATOM 738 C CA . ARG A 1 93 ? -10.245 1.280 -18.143 1.00 66.81 93 ARG A CA 1
ATOM 739 C C . ARG A 1 93 ? -9.648 1.719 -19.476 1.00 66.81 93 ARG A C 1
ATOM 741 O O . ARG A 1 93 ? -8.904 0.989 -20.125 1.00 66.81 93 ARG A O 1
ATOM 748 N N . LYS A 1 94 ? -9.996 2.941 -19.886 1.00 65.88 94 LYS A N 1
ATOM 749 C CA . LYS A 1 94 ? -9.391 3.579 -21.059 1.00 65.88 94 LYS A CA 1
ATOM 750 C C . LYS A 1 94 ? -7.874 3.701 -20.852 1.00 65.88 94 LYS A C 1
ATOM 752 O O . LYS A 1 94 ? -7.491 4.113 -19.754 1.00 65.88 94 LYS A O 1
ATOM 757 N N . PRO A 1 95 ? -7.062 3.405 -21.886 1.00 67.38 95 PRO A N 1
ATOM 758 C CA . PRO A 1 95 ? -5.617 3.580 -21.835 1.00 67.38 95 PRO A CA 1
ATOM 759 C C . PRO A 1 95 ? -5.268 5.003 -21.396 1.00 67.38 95 PRO A C 1
ATOM 761 O O . PRO A 1 95 ? -5.978 5.962 -21.717 1.00 67.38 95 PRO A O 1
ATOM 764 N N . GLY A 1 96 ? -4.178 5.127 -20.641 1.00 79.38 96 GLY A N 1
ATOM 765 C CA . GLY A 1 96 ? -3.565 6.424 -20.375 1.00 79.38 96 GLY A CA 1
ATOM 766 C C . GLY A 1 96 ? -2.965 7.040 -21.647 1.00 79.38 96 GLY A C 1
ATOM 767 O O . GLY A 1 96 ? -3.210 6.574 -22.757 1.00 79.38 96 GLY A O 1
ATOM 768 N N . ASN A 1 97 ? -2.179 8.108 -21.505 1.00 81.19 97 ASN A N 1
ATOM 769 C CA . ASN A 1 97 ? -1.540 8.775 -22.651 1.00 81.19 97 ASN A CA 1
ATOM 770 C C . ASN A 1 97 ? -0.130 8.240 -22.969 1.00 81.19 97 ASN A C 1
ATOM 772 O O . ASN A 1 97 ? 0.512 8.747 -23.886 1.00 81.19 97 ASN A O 1
ATOM 776 N N . VAL A 1 98 ? 0.357 7.245 -22.222 1.00 82.75 98 VAL A N 1
ATOM 777 C CA . VAL A 1 98 ? 1.542 6.458 -22.582 1.00 82.75 98 VAL A CA 1
ATOM 778 C C . VAL A 1 98 ? 1.074 5.212 -23.326 1.00 82.75 98 VAL A C 1
ATOM 780 O O . VAL A 1 98 ? 0.262 4.444 -22.807 1.00 82.75 98 VAL A O 1
ATOM 783 N N . GLU A 1 99 ? 1.578 5.024 -24.543 1.00 86.25 99 GLU A N 1
ATOM 784 C CA . GLU A 1 99 ? 1.276 3.851 -25.359 1.00 86.25 99 GLU A CA 1
ATOM 785 C C . GLU A 1 99 ? 2.030 2.628 -24.828 1.00 86.25 99 GLU A C 1
ATOM 787 O O . GLU A 1 99 ? 3.250 2.650 -24.670 1.00 86.25 99 GLU A O 1
ATOM 792 N N . ILE A 1 100 ? 1.286 1.565 -24.525 1.00 84.19 100 ILE A N 1
ATOM 793 C CA . ILE A 1 100 ? 1.813 0.298 -24.011 1.00 84.19 100 ILE A CA 1
ATOM 794 C C . ILE A 1 100 ? 1.104 -0.818 -24.775 1.00 84.19 100 ILE A C 1
ATOM 796 O O . ILE A 1 100 ? -0.128 -0.815 -24.762 1.00 84.19 100 ILE A O 1
ATOM 800 N N . PRO A 1 101 ? 1.817 -1.761 -25.411 1.00 89.44 101 PRO A N 1
ATOM 801 C CA . PRO A 1 101 ? 1.199 -2.889 -26.105 1.00 89.44 101 PRO A CA 1
ATOM 802 C C . PRO A 1 101 ? 0.250 -3.704 -25.211 1.00 89.44 101 PRO A C 1
ATOM 804 O O . PRO A 1 101 ? 0.479 -3.854 -24.010 1.00 89.44 101 PRO A O 1
ATOM 807 N N . ASP A 1 102 ? -0.838 -4.219 -25.786 1.00 85.12 102 ASP A N 1
ATOM 808 C CA . ASP A 1 102 ? -1.908 -4.913 -25.053 1.00 85.12 102 ASP A CA 1
ATOM 809 C C . ASP A 1 102 ? -1.415 -6.156 -24.295 1.00 85.12 102 ASP A C 1
ATOM 811 O O . ASP A 1 102 ? -1.811 -6.392 -23.152 1.00 85.12 102 ASP A O 1
ATOM 815 N N . ASP A 1 103 ? -0.529 -6.930 -24.917 1.00 87.12 103 ASP A N 1
ATOM 816 C CA . ASP A 1 103 ? 0.124 -8.102 -24.334 1.00 87.12 103 ASP A CA 1
ATOM 817 C C . ASP A 1 103 ? 0.997 -7.725 -23.131 1.00 87.12 103 ASP A C 1
ATOM 819 O O . ASP A 1 103 ? 0.936 -8.386 -22.092 1.00 87.12 103 ASP A O 1
ATOM 823 N N . VAL A 1 104 ? 1.726 -6.610 -23.224 1.00 89.75 104 VAL A N 1
ATOM 824 C CA . VAL A 1 104 ? 2.517 -6.074 -22.111 1.00 89.75 104 VAL A CA 1
ATOM 825 C C . VAL A 1 104 ? 1.608 -5.612 -20.971 1.00 89.75 104 VAL A C 1
ATOM 827 O O . VAL A 1 104 ? 1.836 -5.984 -19.821 1.00 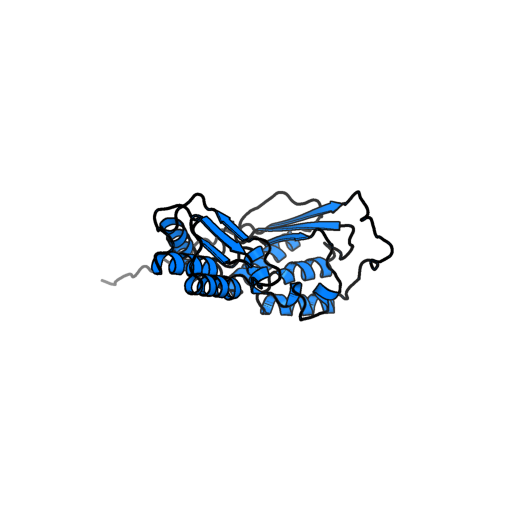89.75 104 VAL A O 1
ATOM 830 N N . ARG A 1 105 ? 0.533 -4.858 -21.257 1.00 86.19 105 ARG A N 1
ATOM 831 C CA . ARG A 1 105 ? -0.431 -4.428 -20.220 1.00 86.19 105 ARG A CA 1
ATOM 832 C C . ARG A 1 105 ? -1.023 -5.620 -19.471 1.00 86.19 105 ARG A C 1
ATOM 834 O O . ARG A 1 105 ? -1.140 -5.576 -18.245 1.00 86.19 105 ARG A O 1
ATOM 841 N N . LYS A 1 106 ? -1.361 -6.685 -20.203 1.00 85.62 106 LYS A N 1
ATOM 842 C CA . LYS A 1 106 ? -1.856 -7.933 -19.622 1.00 85.62 106 LYS A CA 1
ATOM 843 C C . LYS A 1 106 ? -0.804 -8.578 -18.719 1.00 85.62 106 LYS A C 1
ATOM 845 O O . LYS A 1 106 ? -1.121 -8.886 -17.574 1.00 85.62 106 LYS A O 1
ATOM 850 N N . ALA A 1 107 ? 0.441 -8.705 -19.182 1.00 90.06 107 ALA A N 1
ATOM 851 C CA . ALA A 1 107 ? 1.529 -9.301 -18.404 1.00 90.06 107 ALA A CA 1
ATOM 852 C C . ALA A 1 107 ? 1.770 -8.573 -17.067 1.00 90.06 107 ALA A C 1
ATOM 854 O O . ALA A 1 107 ? 1.927 -9.219 -16.030 1.00 90.06 107 ALA A O 1
ATOM 855 N N . TYR A 1 108 ? 1.718 -7.236 -17.052 1.00 91.38 108 TYR A N 1
ATOM 856 C CA . TYR A 1 108 ? 1.808 -6.463 -15.808 1.00 91.38 108 TYR A CA 1
ATOM 857 C C . TYR A 1 108 ? 0.645 -6.735 -14.853 1.00 91.38 108 TYR A C 1
ATOM 859 O O . TYR A 1 108 ? 0.860 -6.895 -13.652 1.00 91.38 108 TYR A O 1
ATOM 867 N N . GLY A 1 109 ? -0.588 -6.802 -15.359 1.00 88.25 109 GLY A N 1
ATOM 868 C CA . GLY A 1 109 ? -1.739 -7.119 -14.518 1.00 88.25 109 GLY A CA 1
ATOM 869 C C . GLY A 1 109 ? -1.710 -8.558 -13.983 1.00 88.25 109 GLY A C 1
ATOM 870 O O . GLY A 1 109 ? -2.084 -8.783 -12.832 1.00 88.25 109 GLY A O 1
ATOM 871 N N . GLU A 1 110 ? -1.204 -9.520 -14.761 1.00 89.19 110 GLU A N 1
ATOM 872 C CA . GLU A 1 110 ? -0.946 -10.894 -14.302 1.00 89.19 110 GLU A CA 1
ATOM 873 C C . GLU A 1 110 ? 0.105 -10.931 -13.187 1.00 89.19 110 GLU A C 1
ATOM 875 O O . GLU A 1 110 ? -0.140 -11.539 -12.140 1.00 89.19 110 GLU A O 1
ATOM 880 N N . LYS A 1 111 ? 1.236 -10.232 -13.367 1.00 93.25 111 LYS A N 1
ATOM 881 C CA . LYS A 1 111 ? 2.297 -10.123 -12.351 1.00 93.25 111 LYS A CA 1
ATOM 882 C C . LYS A 1 111 ? 1.791 -9.432 -11.081 1.00 93.25 111 LYS A C 1
ATOM 884 O O . LYS A 1 111 ? 2.064 -9.908 -9.982 1.00 93.25 111 LYS A O 1
ATOM 889 N N . TRP A 1 112 ? 0.979 -8.380 -11.210 1.00 92.12 112 TRP A N 1
ATOM 890 C CA . TRP A 1 112 ? 0.340 -7.710 -10.073 1.00 92.12 112 TRP A CA 1
ATOM 891 C C . TRP A 1 112 ? -0.591 -8.644 -9.297 1.00 92.12 112 TRP A C 1
ATOM 893 O O . TRP A 1 112 ? -0.513 -8.734 -8.075 1.00 92.12 112 TRP A O 1
ATOM 903 N N . VAL A 1 113 ? -1.440 -9.395 -9.997 1.00 90.38 113 VAL A N 1
ATOM 904 C CA . VAL A 1 113 ? -2.318 -10.399 -9.383 1.00 90.38 113 VAL A CA 1
ATOM 905 C C . VAL A 1 113 ? -1.513 -11.485 -8.660 1.00 90.38 113 VAL A C 1
ATOM 907 O O . VAL A 1 113 ? -1.889 -11.891 -7.559 1.00 90.38 113 VAL A O 1
ATOM 910 N N . ALA A 1 114 ? -0.409 -11.951 -9.250 1.00 92.62 114 ALA A N 1
ATOM 911 C CA . ALA A 1 114 ? 0.487 -12.915 -8.614 1.00 92.62 114 ALA A CA 1
ATOM 912 C C . ALA A 1 114 ? 1.142 -12.342 -7.345 1.00 92.62 114 ALA A C 1
ATOM 914 O O . ALA A 1 114 ? 1.172 -13.022 -6.321 1.00 92.62 114 ALA A O 1
ATOM 915 N N . PHE A 1 115 ? 1.572 -11.081 -7.387 1.00 94.44 115 PHE A N 1
ATOM 916 C CA . PHE A 1 115 ? 2.120 -10.359 -6.241 1.00 94.44 115 PHE A CA 1
ATOM 917 C C . PHE A 1 115 ? 1.108 -10.212 -5.097 1.00 94.44 115 PHE A C 1
ATOM 919 O O . PHE A 1 115 ? 1.402 -10.548 -3.955 1.00 94.44 115 PHE A O 1
ATOM 926 N N . VAL A 1 116 ? -0.118 -9.762 -5.384 1.00 92.75 116 VAL A N 1
ATOM 927 C CA . VAL A 1 116 ? -1.165 -9.606 -4.354 1.00 92.75 116 VAL A CA 1
ATOM 928 C C . VAL A 1 116 ? -1.445 -10.943 -3.654 1.00 92.75 116 VAL A C 1
ATOM 930 O O . VAL A 1 116 ? -1.597 -10.993 -2.432 1.00 92.75 116 VAL A O 1
ATOM 933 N N . LYS A 1 117 ? -1.437 -12.048 -4.411 1.00 91.62 117 LYS A N 1
ATOM 934 C CA . LYS A 1 117 ? -1.551 -13.399 -3.844 1.00 91.62 117 LYS A CA 1
ATOM 935 C C . LYS A 1 117 ? -0.336 -13.793 -3.007 1.00 91.62 117 LYS A C 1
ATOM 937 O O . LYS A 1 117 ? -0.531 -14.390 -1.952 1.00 91.62 117 LYS A O 1
ATOM 942 N N . SER A 1 118 ? 0.889 -13.487 -3.444 1.00 94.31 118 SER A N 1
ATOM 943 C CA . SER A 1 118 ? 2.109 -13.888 -2.722 1.00 94.31 118 SER A CA 1
ATOM 944 C C . SER A 1 118 ? 2.202 -13.248 -1.335 1.00 94.31 118 SER A C 1
ATOM 946 O O . SER A 1 118 ? 2.700 -13.877 -0.403 1.00 94.31 118 SER A O 1
ATOM 948 N N . ILE A 1 119 ? 1.634 -12.051 -1.161 1.00 93.75 119 ILE A N 1
ATOM 949 C CA . ILE A 1 119 ? 1.528 -11.378 0.141 1.00 93.75 119 ILE A CA 1
ATOM 950 C C . ILE A 1 119 ? 0.259 -11.750 0.936 1.00 93.75 119 ILE A C 1
ATOM 952 O O . ILE A 1 119 ? 0.002 -11.176 1.992 1.00 93.75 119 ILE A O 1
ATOM 956 N N . ASN A 1 120 ? -0.519 -12.738 0.477 1.00 92.62 120 ASN A N 1
ATOM 957 C CA . ASN A 1 120 ? -1.744 -13.245 1.114 1.00 92.62 120 ASN A CA 1
ATOM 958 C C . ASN A 1 120 ? -2.873 -12.210 1.285 1.00 92.62 120 ASN A C 1
ATOM 960 O O . ASN A 1 120 ? -3.661 -12.299 2.243 1.00 92.62 120 ASN A O 1
ATOM 964 N N . GLU A 1 121 ? -2.978 -11.256 0.361 1.00 91.88 121 GLU A N 1
ATOM 965 C CA . GLU A 1 121 ? -4.059 -10.270 0.306 1.00 91.88 121 GLU A CA 1
ATOM 966 C C . GLU A 1 121 ? -5.145 -10.696 -0.708 1.00 91.88 121 GLU A C 1
ATOM 968 O O . GLU A 1 121 ? -4.866 -11.411 -1.677 1.00 91.88 121 GLU A O 1
ATOM 973 N N . PRO A 1 122 ? -6.421 -10.330 -0.485 1.00 89.88 122 PRO A N 1
ATOM 974 C CA . PRO A 1 122 ? -7.497 -10.642 -1.415 1.00 89.88 122 PRO A CA 1
ATOM 975 C C . PRO A 1 122 ? -7.356 -9.825 -2.703 1.00 89.88 122 PRO A C 1
ATOM 977 O O . PRO A 1 122 ? -6.881 -8.688 -2.703 1.00 89.88 122 PRO A O 1
ATOM 980 N N . ILE A 1 123 ? -7.831 -10.400 -3.806 1.00 86.94 123 ILE A N 1
ATOM 981 C CA . ILE A 1 123 ? -7.983 -9.674 -5.067 1.00 86.94 123 ILE A CA 1
ATOM 982 C C . ILE A 1 123 ? -9.416 -9.170 -5.147 1.00 86.94 123 ILE A C 1
ATOM 984 O O . ILE A 1 123 ? -10.354 -9.962 -5.227 1.00 86.94 123 ILE A O 1
ATOM 988 N N . ASP A 1 124 ? -9.576 -7.854 -5.142 1.00 82.25 124 ASP A N 1
ATOM 989 C CA . ASP A 1 124 ? -10.833 -7.181 -5.417 1.00 82.25 124 ASP A CA 1
ATOM 990 C C . ASP A 1 124 ? -10.614 -5.983 -6.363 1.00 82.25 124 ASP A C 1
ATOM 992 O O . ASP A 1 124 ? -9.494 -5.656 -6.761 1.00 82.25 124 ASP A O 1
ATOM 996 N N . LYS A 1 125 ? -11.699 -5.290 -6.716 1.00 75.31 125 LYS A N 1
ATOM 997 C CA . LYS A 1 125 ? -11.671 -4.065 -7.537 1.00 75.31 125 LYS A CA 1
ATOM 998 C C . LYS A 1 125 ? -10.839 -2.909 -6.950 1.00 75.31 125 LYS A C 1
ATOM 1000 O O . LYS A 1 125 ? -10.588 -1.912 -7.630 1.00 75.31 125 LYS A O 1
ATOM 1005 N N . ASN A 1 126 ? -10.490 -2.978 -5.667 1.00 72.88 126 ASN A N 1
ATOM 1006 C CA . ASN A 1 126 ? -9.663 -2.007 -4.956 1.00 72.88 126 ASN A CA 1
ATOM 1007 C C . ASN A 1 126 ? -8.207 -2.465 -4.812 1.00 72.88 126 ASN A C 1
ATOM 1009 O O . ASN A 1 126 ? -7.392 -1.620 -4.436 1.00 72.88 126 ASN A O 1
ATOM 1013 N N . SER A 1 127 ? -7.877 -3.724 -5.130 1.00 74.69 127 SER A N 1
ATOM 1014 C CA . SER A 1 127 ? -6.515 -4.262 -5.258 1.00 74.69 127 SER A CA 1
ATOM 1015 C C . SER A 1 127 ? -5.838 -3.664 -6.490 1.00 74.69 127 SER A C 1
ATOM 1017 O O . SER A 1 127 ? -5.538 -4.341 -7.478 1.00 74.69 127 SER A O 1
ATOM 1019 N N . ARG A 1 128 ? -5.645 -2.348 -6.444 1.00 77.69 128 ARG A N 1
ATOM 1020 C CA . ARG A 1 128 ? -5.081 -1.542 -7.513 1.00 77.69 128 ARG A CA 1
ATOM 1021 C C . ARG A 1 128 ? -3.799 -0.884 -7.040 1.00 77.69 128 ARG A C 1
ATOM 1023 O O . ARG A 1 128 ? -3.739 -0.364 -5.929 1.00 77.69 128 ARG A O 1
ATOM 1030 N N . TYR A 1 129 ? -2.803 -0.861 -7.906 1.00 80.75 129 TYR A N 1
ATOM 1031 C CA . TYR A 1 129 ? -1.631 -0.030 -7.687 1.00 80.75 129 TYR A CA 1
ATOM 1032 C C . TYR A 1 129 ? -1.950 1.363 -8.211 1.00 80.75 129 TYR A C 1
ATOM 1034 O O . TYR A 1 129 ? -2.158 1.515 -9.413 1.00 80.75 129 TYR A O 1
ATOM 1042 N N . ASP A 1 130 ? -2.026 2.352 -7.323 1.00 79.44 130 ASP A N 1
ATOM 1043 C CA . ASP A 1 130 ? -2.053 3.760 -7.703 1.00 79.44 130 ASP A CA 1
ATOM 1044 C C . ASP A 1 130 ? -0.721 4.387 -7.301 1.00 79.44 130 ASP A C 1
ATOM 1046 O O . ASP A 1 130 ? -0.439 4.535 -6.111 1.00 79.44 130 ASP A O 1
ATOM 1050 N N . LEU A 1 131 ? 0.072 4.811 -8.278 1.00 75.25 131 LEU A N 1
ATOM 1051 C CA . LEU A 1 131 ? 1.240 5.632 -8.004 1.00 75.25 131 LEU A CA 1
ATOM 1052 C C . LEU A 1 131 ? 1.006 7.042 -8.508 1.00 75.25 131 LEU A C 1
ATOM 1054 O O . LEU A 1 131 ? 0.737 7.239 -9.689 1.00 75.25 131 LEU A O 1
ATOM 1058 N N . TYR A 1 132 ? 1.162 8.007 -7.610 1.00 72.88 132 TYR A N 1
ATOM 1059 C CA . TYR A 1 132 ? 1.206 9.425 -7.927 1.00 72.88 132 TYR A CA 1
ATOM 1060 C C . TYR A 1 132 ? 2.604 9.924 -7.618 1.00 72.88 132 TYR A C 1
ATOM 1062 O O . TYR A 1 132 ? 2.932 10.160 -6.456 1.00 72.88 132 TYR A O 1
ATOM 1070 N N . TYR A 1 133 ? 3.428 10.060 -8.648 1.00 67.31 133 TYR A N 1
ATOM 1071 C CA . TYR A 1 133 ? 4.799 10.506 -8.461 1.00 67.31 133 TYR A CA 1
ATOM 1072 C C . TYR A 1 133 ? 4.948 11.932 -8.994 1.00 67.31 133 TYR A C 1
ATOM 1074 O O . TYR A 1 133 ? 4.904 12.141 -10.205 1.00 67.31 133 TYR A O 1
ATOM 1082 N N . TRP A 1 134 ? 5.065 12.900 -8.078 1.00 63.88 134 TRP A N 1
ATOM 1083 C CA . TRP A 1 134 ? 5.090 14.342 -8.378 1.00 63.88 134 TRP A CA 1
ATOM 1084 C C . TRP A 1 134 ? 6.493 14.965 -8.380 1.00 63.88 134 TRP A C 1
ATOM 1086 O O . TRP A 1 134 ? 6.672 16.048 -8.929 1.00 63.88 134 TRP A O 1
ATOM 1096 N N . ASP A 1 135 ? 7.476 14.291 -7.775 1.00 62.22 135 ASP A N 1
ATOM 1097 C CA . ASP A 1 135 ? 8.813 14.855 -7.536 1.00 62.22 135 ASP A CA 1
ATOM 1098 C C . ASP A 1 135 ? 9.953 14.102 -8.247 1.00 62.22 135 ASP A C 1
ATOM 1100 O O . ASP A 1 135 ? 11.117 14.432 -8.034 1.00 62.22 135 ASP A O 1
ATOM 1104 N N . GLY A 1 136 ? 9.631 13.142 -9.125 1.00 65.19 136 GLY A N 1
ATOM 1105 C CA . GLY A 1 136 ? 10.587 12.269 -9.829 1.00 65.19 136 GLY A CA 1
ATOM 1106 C C . GLY A 1 136 ? 11.337 11.281 -8.919 1.00 65.19 136 GLY A C 1
ATOM 1107 O O . GLY A 1 136 ? 11.667 11.598 -7.784 1.00 65.19 136 GLY A O 1
ATOM 1108 N N . ILE A 1 137 ? 11.611 10.067 -9.404 1.00 69.88 137 ILE A N 1
ATOM 1109 C CA . ILE A 1 137 ? 12.310 9.053 -8.600 1.00 69.88 137 ILE A CA 1
ATOM 1110 C C . ILE A 1 137 ? 13.768 9.473 -8.458 1.00 69.88 137 ILE A C 1
ATOM 1112 O O . ILE A 1 137 ? 14.479 9.586 -9.464 1.00 69.88 137 ILE A O 1
ATOM 1116 N N . SER A 1 138 ? 14.210 9.715 -7.225 1.00 77.75 138 SER A N 1
ATOM 1117 C CA . SER A 1 138 ? 15.607 10.047 -6.984 1.00 77.75 138 SER A CA 1
ATOM 1118 C C . SER A 1 138 ? 16.477 8.807 -7.186 1.00 77.75 138 SER A C 1
ATOM 1120 O O . SER A 1 138 ? 16.019 7.667 -7.142 1.00 77.75 138 SER A O 1
ATOM 1122 N N . THR A 1 139 ? 17.768 9.005 -7.431 1.00 81.81 139 THR A N 1
ATOM 1123 C CA . THR A 1 139 ? 18.675 7.854 -7.526 1.00 81.81 139 THR A CA 1
ATOM 1124 C C . THR A 1 139 ? 18.870 7.153 -6.206 1.00 81.81 139 THR A C 1
ATOM 1126 O O . THR A 1 139 ? 18.930 5.931 -6.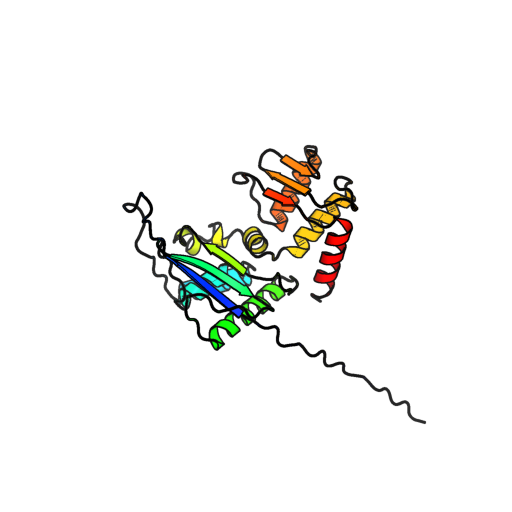194 1.00 81.81 139 THR A O 1
ATOM 1129 N N . GLU A 1 140 ? 18.872 7.909 -5.113 1.00 84.62 140 GLU A N 1
ATOM 1130 C CA . GLU A 1 140 ? 18.940 7.366 -3.763 1.00 84.62 140 GLU A CA 1
ATOM 1131 C C . GLU A 1 140 ? 17.774 6.410 -3.481 1.00 84.62 140 GLU A C 1
ATOM 1133 O O . GLU A 1 140 ? 18.021 5.313 -2.991 1.00 84.62 140 GLU A O 1
ATOM 1138 N N . ASP A 1 141 ? 16.549 6.740 -3.919 1.00 85.19 141 ASP A N 1
ATOM 1139 C CA . ASP A 1 141 ? 15.384 5.847 -3.791 1.00 85.19 141 ASP A CA 1
ATOM 1140 C C . ASP A 1 141 ? 15.627 4.458 -4.398 1.00 85.19 141 ASP A C 1
ATOM 1142 O O . ASP A 1 141 ? 15.098 3.463 -3.916 1.00 85.19 141 ASP A O 1
ATOM 1146 N N . ILE A 1 142 ? 16.419 4.363 -5.467 1.00 87.81 142 ILE A N 1
ATOM 1147 C CA . ILE A 1 142 ? 16.653 3.097 -6.172 1.00 87.81 142 ILE A CA 1
ATOM 1148 C C . ILE A 1 142 ? 17.945 2.430 -5.684 1.00 87.81 142 ILE A C 1
ATOM 1150 O O . ILE A 1 142 ? 17.999 1.210 -5.523 1.00 87.81 142 ILE A O 1
ATOM 1154 N N . THR A 1 143 ? 19.008 3.198 -5.447 1.00 89.06 143 THR A N 1
ATOM 1155 C CA . THR A 1 143 ? 20.328 2.634 -5.139 1.00 89.06 143 THR A CA 1
ATOM 1156 C C . THR A 1 143 ? 20.530 2.329 -3.666 1.00 89.06 143 THR A C 1
ATOM 1158 O O . THR A 1 143 ? 21.248 1.378 -3.370 1.00 89.06 143 THR A O 1
ATOM 1161 N N . ASP A 1 144 ? 19.915 3.086 -2.753 1.00 90.81 144 ASP A N 1
ATOM 1162 C CA . ASP A 1 144 ? 20.066 2.882 -1.311 1.00 90.81 144 ASP A CA 1
ATOM 1163 C C . ASP A 1 144 ? 19.032 1.863 -0.795 1.00 90.81 144 ASP A C 1
ATOM 1165 O O . ASP A 1 144 ? 17.829 2.154 -0.825 1.00 90.81 144 ASP A O 1
ATOM 1169 N N . PRO A 1 145 ? 19.455 0.672 -0.319 1.00 92.50 145 PRO A N 1
ATOM 1170 C CA . PRO A 1 145 ? 18.555 -0.314 0.281 1.00 92.50 145 PRO A CA 1
ATOM 1171 C C . PRO A 1 145 ? 17.754 0.220 1.475 1.00 92.50 145 PRO A C 1
ATOM 1173 O O . PRO A 1 145 ? 16.651 -0.267 1.711 1.00 92.50 145 PRO A O 1
ATOM 1176 N N . GLU A 1 146 ? 18.275 1.224 2.187 1.00 91.56 146 GLU A N 1
ATOM 1177 C CA . GLU A 1 146 ? 17.639 1.824 3.365 1.00 91.56 146 GLU A CA 1
ATOM 1178 C C . GLU A 1 146 ? 16.678 2.973 3.013 1.00 91.56 146 GLU A C 1
ATOM 1180 O O . GLU A 1 146 ? 15.977 3.500 3.884 1.00 91.56 146 GLU A O 1
ATOM 1185 N N . SER A 1 147 ? 16.591 3.354 1.734 1.00 89.19 147 SER A N 1
ATOM 1186 C CA . SER A 1 147 ? 15.643 4.371 1.277 1.00 89.19 147 SER A CA 1
ATOM 1187 C C . SER A 1 147 ? 14.197 3.970 1.591 1.00 89.19 147 SER A C 1
ATOM 1189 O O . SER A 1 147 ? 13.827 2.793 1.577 1.00 89.19 147 SER A O 1
ATOM 1191 N N . GLN A 1 148 ? 13.319 4.955 1.816 1.00 86.00 148 GLN A N 1
ATOM 1192 C CA . GLN A 1 148 ? 11.898 4.678 2.081 1.00 86.00 148 GLN A CA 1
ATOM 1193 C C . GLN A 1 148 ? 11.230 3.899 0.941 1.00 86.00 148 GLN A C 1
ATOM 1195 O O . GLN A 1 148 ? 10.331 3.098 1.197 1.00 86.00 148 GLN A O 1
ATOM 1200 N N . PHE A 1 149 ? 11.685 4.113 -0.295 1.00 87.75 149 PHE A N 1
ATOM 1201 C CA . PHE A 1 149 ? 11.221 3.392 -1.472 1.00 87.75 149 PHE A CA 1
ATOM 1202 C C . PHE A 1 149 ? 11.487 1.882 -1.375 1.00 87.75 149 PHE A C 1
ATOM 1204 O O . PHE A 1 149 ? 10.597 1.089 -1.703 1.00 87.75 149 PHE A O 1
ATOM 1211 N N . ARG A 1 150 ? 12.671 1.480 -0.890 1.00 90.06 150 ARG A N 1
ATOM 1212 C CA . ARG A 1 150 ? 13.075 0.068 -0.785 1.00 90.06 150 ARG A CA 1
ATOM 1213 C C . ARG A 1 150 ? 12.696 -0.573 0.545 1.00 90.06 150 ARG A C 1
ATOM 1215 O O . ARG A 1 150 ? 12.111 -1.655 0.540 1.00 90.06 150 ARG A O 1
ATOM 1222 N N . ALA A 1 151 ? 12.969 0.098 1.661 1.00 89.75 151 ALA A N 1
ATOM 1223 C CA . ALA A 1 151 ? 12.864 -0.483 2.997 1.00 89.75 151 ALA A CA 1
ATOM 1224 C C . ALA A 1 151 ? 11.440 -0.474 3.583 1.00 89.75 151 ALA A C 1
ATOM 1226 O O . ALA A 1 151 ? 11.072 -1.386 4.327 1.00 89.75 151 ALA A O 1
ATOM 1227 N N . ASN A 1 152 ? 10.604 0.528 3.276 1.00 88.38 152 ASN A N 1
ATOM 1228 C CA . ASN A 1 152 ? 9.299 0.679 3.937 1.00 88.38 152 ASN A CA 1
ATOM 1229 C C . ASN A 1 152 ? 8.176 -0.120 3.249 1.00 88.38 152 ASN A C 1
ATOM 1231 O O . ASN A 1 152 ? 7.191 0.436 2.753 1.00 88.38 152 ASN A O 1
ATOM 1235 N N . VAL A 1 153 ? 8.316 -1.448 3.257 1.00 93.00 153 VAL A N 1
ATOM 1236 C CA . VAL A 1 153 ? 7.383 -2.397 2.624 1.00 93.00 153 VAL A CA 1
ATOM 1237 C C . VAL A 1 153 ? 5.942 -2.184 3.090 1.00 93.00 153 VAL A C 1
ATOM 1239 O O . VAL A 1 153 ? 5.027 -2.136 2.274 1.00 93.00 153 VAL A O 1
ATOM 1242 N N . LYS A 1 154 ? 5.720 -2.016 4.399 1.00 93.75 154 LYS A N 1
ATOM 1243 C CA . LYS A 1 154 ? 4.371 -1.873 4.968 1.00 93.75 154 LYS A CA 1
ATOM 1244 C C . LYS A 1 154 ? 3.679 -0.589 4.533 1.00 93.75 154 LYS A C 1
ATOM 1246 O O . LYS A 1 154 ? 2.492 -0.621 4.219 1.00 93.75 154 LYS A O 1
ATOM 1251 N N . TYR A 1 155 ? 4.409 0.520 4.458 1.00 90.62 155 TYR A N 1
ATOM 1252 C CA . TYR A 1 155 ? 3.846 1.763 3.942 1.00 90.62 155 TYR A CA 1
ATOM 1253 C C . TYR A 1 155 ? 3.556 1.677 2.444 1.00 90.62 155 TYR A C 1
ATOM 1255 O O . TYR A 1 155 ? 2.512 2.148 1.999 1.00 90.62 155 TYR A O 1
ATOM 1263 N N . ALA A 1 156 ? 4.436 1.033 1.672 1.00 89.94 156 ALA A N 1
ATOM 1264 C CA . ALA A 1 156 ? 4.208 0.799 0.250 1.00 89.94 156 ALA A CA 1
ATOM 1265 C C . ALA A 1 156 ? 2.981 -0.107 0.008 1.00 89.94 156 ALA A C 1
ATOM 1267 O O . ALA A 1 156 ? 2.158 0.174 -0.860 1.00 89.94 156 ALA A O 1
ATOM 1268 N N . GLN A 1 157 ? 2.794 -1.157 0.813 1.00 92.62 157 GLN A N 1
ATOM 1269 C CA . GLN A 1 157 ? 1.578 -1.980 0.792 1.00 92.62 157 GLN A CA 1
ATOM 1270 C C . GLN A 1 157 ? 0.337 -1.157 1.154 1.00 92.62 157 GLN A C 1
ATOM 1272 O O . GLN A 1 157 ? -0.679 -1.235 0.462 1.00 92.62 157 GLN A O 1
ATOM 1277 N N . TYR A 1 158 ? 0.417 -0.339 2.206 1.00 90.06 158 TYR A N 1
ATOM 1278 C CA . TYR A 1 158 ? -0.683 0.517 2.644 1.00 90.06 158 TYR A CA 1
ATOM 1279 C C . TYR A 1 158 ? -1.103 1.523 1.565 1.00 90.06 158 TYR A C 1
ATOM 1281 O O . TYR A 1 158 ? -2.292 1.653 1.265 1.00 90.06 158 TYR A O 1
ATOM 1289 N N . SER A 1 159 ? -0.142 2.202 0.931 1.00 85.12 159 SER A N 1
ATOM 1290 C CA . SER A 1 159 ? -0.419 3.155 -0.149 1.00 85.12 159 SER A CA 1
ATOM 1291 C C . SER A 1 159 ? -1.056 2.474 -1.367 1.00 85.12 159 SER A C 1
ATOM 1293 O O . SER A 1 159 ? -1.942 3.053 -1.997 1.00 85.12 159 SER A O 1
ATOM 1295 N N . ALA A 1 160 ? -0.697 1.212 -1.624 1.00 86.50 160 ALA A N 1
ATOM 1296 C CA . ALA A 1 160 ? -1.315 0.350 -2.628 1.00 86.50 160 ALA A CA 1
ATOM 1297 C C . ALA A 1 160 ? -2.622 -0.336 -2.167 1.00 86.50 160 ALA A C 1
ATOM 1299 O O . ALA A 1 160 ? -3.179 -1.144 -2.906 1.00 86.50 160 ALA A O 1
ATOM 1300 N N . ARG A 1 161 ? -3.141 -0.022 -0.968 1.00 88.31 161 ARG A N 1
ATOM 1301 C CA . ARG A 1 161 ? -4.372 -0.602 -0.385 1.00 88.31 161 ARG A CA 1
ATOM 1302 C C . ARG A 1 161 ? -4.313 -2.121 -0.160 1.00 88.31 161 ARG A C 1
ATOM 1304 O O . ARG A 1 161 ? -5.349 -2.784 -0.148 1.00 88.31 161 ARG A O 1
ATOM 1311 N N . LEU A 1 162 ? -3.114 -2.654 0.065 1.00 91.69 162 LEU A N 1
ATOM 1312 C CA . LEU A 1 162 ? -2.813 -4.076 0.270 1.00 91.69 162 LEU A CA 1
ATOM 1313 C C . LEU A 1 162 ? -2.583 -4.414 1.750 1.00 91.69 162 LEU A C 1
ATOM 1315 O O . LEU A 1 162 ? -1.639 -5.112 2.107 1.00 91.69 162 LEU A O 1
ATOM 1319 N N . THR A 1 163 ? -3.411 -3.860 2.633 1.00 93.19 163 THR A N 1
ATOM 1320 C CA . THR A 1 163 ? -3.283 -4.032 4.089 1.00 93.19 163 THR A CA 1
ATOM 1321 C C . THR A 1 163 ? -4.609 -4.419 4.728 1.00 93.19 163 THR A C 1
ATOM 1323 O O . THR A 1 163 ? -4.908 -3.990 5.843 1.00 93.19 163 THR A O 1
ATOM 1326 N N . LYS A 1 164 ? -5.443 -5.214 4.044 1.00 94.00 164 LYS A N 1
ATOM 1327 C CA . LYS A 1 164 ? -6.797 -5.553 4.517 1.00 94.00 164 LYS A CA 1
ATOM 1328 C C . LYS A 1 164 ? -6.760 -6.295 5.846 1.00 94.00 164 LYS A C 1
ATOM 1330 O O . LYS A 1 164 ? -7.601 -6.058 6.712 1.00 94.00 164 LYS A O 1
ATOM 1335 N N . ARG A 1 165 ? -5.755 -7.154 6.051 1.00 94.69 165 ARG A N 1
ATOM 1336 C CA . ARG A 1 165 ? -5.528 -7.833 7.340 1.00 94.69 165 ARG A CA 1
ATOM 1337 C C . ARG A 1 165 ? -5.188 -6.852 8.459 1.00 94.69 165 ARG A C 1
ATOM 1339 O O . ARG A 1 165 ? -5.750 -6.956 9.548 1.00 94.69 165 ARG A O 1
ATOM 1346 N N . GLY A 1 166 ? -4.310 -5.896 8.171 1.00 95.44 166 GLY A N 1
ATOM 1347 C CA . GLY A 1 166 ? -3.915 -4.849 9.107 1.00 95.44 166 GLY A CA 1
ATOM 1348 C C . GLY A 1 166 ? -5.073 -3.922 9.476 1.00 95.44 166 GLY A C 1
ATOM 1349 O O . GLY A 1 166 ? -5.299 -3.645 10.654 1.00 95.44 166 GLY A O 1
ATOM 1350 N N . GLU A 1 167 ? -5.870 -3.517 8.482 1.00 95.62 167 GLU A N 1
ATOM 1351 C CA . GLU A 1 167 ? -7.119 -2.770 8.674 1.00 95.62 167 GLU A CA 1
ATOM 1352 C C . GLU A 1 167 ? -8.088 -3.553 9.570 1.00 95.62 167 GLU A C 1
ATOM 1354 O O . GLU A 1 167 ? -8.598 -3.015 10.553 1.00 95.62 167 GLU A O 1
ATOM 1359 N N . LEU A 1 168 ? -8.291 -4.846 9.294 1.00 96.94 168 LEU A N 1
ATOM 1360 C CA . LEU A 1 168 ? -9.162 -5.696 10.101 1.00 96.94 168 LEU A CA 1
ATOM 1361 C C . LEU A 1 168 ? -8.681 -5.791 11.556 1.00 96.94 168 LEU A C 1
ATOM 1363 O O . LEU A 1 168 ? -9.491 -5.637 12.473 1.00 96.94 168 LEU A O 1
ATOM 1367 N N . ARG A 1 169 ? -7.380 -6.026 11.777 1.00 97.81 169 ARG A N 1
ATOM 1368 C CA . ARG A 1 169 ? -6.778 -6.070 13.119 1.00 97.81 169 ARG A CA 1
ATOM 1369 C C . ARG A 1 169 ? -7.036 -4.764 13.865 1.00 97.81 169 ARG A C 1
ATOM 1371 O O . ARG A 1 169 ? -7.575 -4.805 14.968 1.00 97.81 169 ARG A O 1
ATOM 1378 N N . LEU A 1 170 ? -6.719 -3.623 13.249 1.00 97.75 170 LEU A N 1
ATOM 1379 C CA . LEU A 1 170 ? -6.911 -2.301 13.846 1.00 97.75 170 LEU A CA 1
ATOM 1380 C C . LEU A 1 170 ? -8.364 -2.089 14.297 1.00 97.75 170 LEU A C 1
ATOM 1382 O O . LEU A 1 170 ? -8.612 -1.725 15.446 1.00 97.75 170 LEU A O 1
ATOM 1386 N N . LEU A 1 171 ? -9.329 -2.341 13.408 1.00 97.94 171 LEU A N 1
ATOM 1387 C CA . LEU A 1 171 ? -10.744 -2.107 13.696 1.00 97.94 171 LEU A CA 1
ATOM 1388 C C . LEU A 1 171 ? -11.287 -3.061 14.770 1.00 97.94 171 LEU A C 1
ATOM 1390 O O . LEU A 1 171 ? -12.080 -2.635 15.612 1.00 97.94 171 LEU A O 1
ATOM 1394 N N . LYS A 1 172 ? -10.869 -4.335 14.769 1.00 98.19 172 LYS A N 1
ATOM 1395 C CA . LYS A 1 172 ? -11.288 -5.310 15.789 1.00 98.19 172 LYS A CA 1
ATOM 1396 C C . LYS A 1 172 ? -10.756 -4.949 17.170 1.00 98.19 172 LYS A C 1
ATOM 1398 O O . LYS A 1 172 ? -11.527 -5.002 18.123 1.00 98.19 172 LYS A O 1
ATOM 1403 N N . GLU A 1 173 ? -9.494 -4.541 17.267 1.00 98.44 173 GLU A N 1
ATOM 1404 C CA . GLU A 1 173 ? -8.881 -4.084 18.522 1.00 98.44 173 GLU A CA 1
ATOM 1405 C C . GLU A 1 173 ? -9.612 -2.848 19.070 1.00 98.44 173 GLU A C 1
ATOM 1407 O O . GLU A 1 173 ? -9.995 -2.833 20.237 1.00 98.44 173 GLU A O 1
ATOM 1412 N N . MET A 1 174 ? -9.941 -1.871 18.209 1.00 98.06 174 MET A N 1
ATOM 1413 C CA . MET A 1 174 ? -10.712 -0.681 18.607 1.00 98.06 174 MET A CA 1
ATOM 1414 C C . MET A 1 174 ? -12.082 -1.007 19.208 1.00 98.06 174 MET A C 1
ATOM 1416 O O . MET A 1 174 ? -12.527 -0.361 20.160 1.00 98.06 174 MET A O 1
ATOM 1420 N N . VAL A 1 175 ? -12.780 -1.991 18.641 1.00 97.81 175 VAL A N 1
ATOM 1421 C CA . VAL A 1 175 ? -14.076 -2.436 19.164 1.00 97.81 175 VAL A CA 1
ATOM 1422 C C . VAL A 1 175 ? -13.898 -3.257 20.443 1.00 97.81 175 VAL A C 1
ATOM 1424 O O . VAL A 1 175 ? -14.675 -3.080 21.379 1.00 97.81 175 VAL A O 1
ATOM 1427 N N . ALA A 1 176 ? -12.886 -4.126 20.502 1.00 98.12 176 ALA A N 1
ATOM 1428 C CA . ALA A 1 176 ? -12.615 -4.985 21.654 1.00 98.12 176 ALA A CA 1
ATOM 1429 C C . ALA A 1 176 ? -12.230 -4.183 22.908 1.00 98.12 176 ALA A C 1
ATOM 1431 O O . ALA A 1 176 ? -12.745 -4.464 23.988 1.00 98.12 176 ALA A O 1
ATOM 1432 N N . ASP A 1 177 ? -11.409 -3.142 22.754 1.00 98.06 177 ASP A N 1
ATOM 1433 C CA . ASP A 1 177 ? -11.006 -2.251 23.850 1.00 98.06 177 ASP A CA 1
ATOM 1434 C C . ASP A 1 177 ? -12.108 -1.249 24.251 1.00 98.06 177 ASP A C 1
ATOM 1436 O O . ASP A 1 177 ? -11.926 -0.445 25.164 1.00 98.06 177 ASP A O 1
ATOM 1440 N N . GLY A 1 178 ? -13.244 -1.233 23.545 1.00 97.12 178 GLY A N 1
ATOM 1441 C CA . GLY A 1 178 ? -14.350 -0.312 23.811 1.00 97.12 178 GLY A CA 1
ATOM 1442 C C . GLY A 1 178 ? -14.082 1.146 23.419 1.00 97.12 178 GLY A C 1
ATOM 1443 O O . GLY A 1 178 ? -14.892 2.017 23.741 1.00 97.12 178 GLY A O 1
ATOM 1444 N N . VAL A 1 179 ? -12.991 1.435 22.699 1.00 97.50 179 VAL A N 1
ATOM 1445 C CA . VAL A 1 179 ? -12.680 2.794 22.215 1.00 97.50 179 VAL A CA 1
ATOM 1446 C C . VAL A 1 179 ? -13.523 3.193 21.003 1.00 97.50 179 VAL A C 1
ATOM 1448 O O . VAL A 1 179 ? -13.702 4.379 20.730 1.00 97.50 179 VAL A O 1
ATOM 1451 N N . ALA A 1 180 ? -14.079 2.213 20.285 1.00 96.88 180 ALA A N 1
ATOM 1452 C CA . ALA A 1 180 ? -14.988 2.423 19.169 1.00 96.88 180 ALA A CA 1
ATOM 1453 C C . ALA A 1 180 ? -16.354 1.769 19.412 1.00 96.88 180 ALA A C 1
ATOM 1455 O O . ALA A 1 180 ? -16.462 0.581 19.709 1.00 96.88 180 ALA A O 1
ATOM 1456 N N . ASN A 1 181 ? -17.432 2.526 19.186 1.00 96.44 181 ASN A N 1
ATOM 1457 C CA . ASN A 1 181 ? -18.776 1.951 19.138 1.00 96.44 181 ASN A CA 1
ATOM 1458 C C . ASN A 1 181 ? -18.990 1.210 17.799 1.00 96.44 181 ASN A C 1
ATOM 1460 O O . ASN A 1 181 ? -18.981 1.874 16.753 1.00 96.44 181 ASN A O 1
ATOM 1464 N N . PRO A 1 182 ? -19.275 -0.111 17.803 1.00 96.50 182 PRO A N 1
ATOM 1465 C CA . PRO A 1 182 ? -19.393 -0.915 16.586 1.00 96.50 182 PRO A CA 1
ATOM 1466 C C . PRO A 1 182 ? -20.509 -0.447 15.634 1.00 96.50 182 PRO A C 1
ATOM 1468 O O . PRO A 1 182 ? -20.450 -0.700 14.432 1.00 96.50 182 PRO A O 1
ATOM 1471 N N . ASN A 1 183 ? -21.522 0.255 16.150 1.00 97.50 183 ASN A N 1
ATOM 1472 C CA . ASN A 1 183 ? -22.675 0.726 15.381 1.00 97.50 183 ASN A CA 1
ATOM 1473 C C . ASN A 1 183 ? -22.513 2.159 14.848 1.00 97.50 183 ASN A C 1
ATOM 1475 O O . ASN A 1 183 ? -23.362 2.627 14.088 1.00 97.50 183 ASN A O 1
ATOM 1479 N N . ARG A 1 184 ? -21.439 2.867 15.218 1.00 95.69 184 ARG A N 1
ATOM 1480 C CA . ARG A 1 184 ? -21.135 4.213 14.710 1.00 95.69 184 ARG A CA 1
ATOM 1481 C C . ARG A 1 184 ? -20.186 4.147 13.518 1.00 95.69 184 ARG A C 1
ATOM 1483 O O . ARG A 1 184 ? -19.441 3.184 13.355 1.00 95.69 184 ARG A O 1
ATOM 1490 N N . LYS A 1 185 ? -20.218 5.196 12.692 1.00 96.44 185 LYS A N 1
ATOM 1491 C CA . LYS A 1 185 ? -19.293 5.369 11.566 1.00 96.44 185 LYS A CA 1
ATOM 1492 C C . LYS A 1 185 ? -17.841 5.363 12.040 1.00 96.44 185 LYS A C 1
ATOM 1494 O O . LYS A 1 185 ? -17.553 5.826 13.148 1.00 96.44 185 LYS A O 1
ATOM 1499 N N . ILE A 1 186 ? -16.955 4.854 11.189 1.00 93.56 186 ILE A N 1
ATOM 1500 C CA . ILE A 1 186 ? -15.516 4.886 11.448 1.00 93.56 186 ILE A CA 1
ATOM 1501 C C . ILE A 1 186 ? -15.029 6.323 11.289 1.00 93.56 186 ILE A C 1
ATOM 1503 O O . ILE A 1 186 ? -15.210 6.929 10.234 1.00 93.56 186 ILE A O 1
ATOM 1507 N N . ASP A 1 187 ? -14.430 6.855 12.347 1.00 96.38 187 ASP A N 1
ATOM 1508 C CA . ASP A 1 187 ? -13.733 8.138 12.357 1.00 96.38 187 ASP A CA 1
ATOM 1509 C C . ASP A 1 187 ? -12.556 7.985 13.317 1.00 96.38 187 ASP A C 1
ATOM 1511 O O . ASP A 1 187 ? -12.762 7.853 14.526 1.00 96.38 187 ASP A O 1
ATOM 1515 N N . TYR A 1 188 ? -11.341 7.920 12.783 1.00 96.31 188 TYR A N 1
ATOM 1516 C CA . TYR A 1 188 ? -10.130 7.946 13.589 1.00 96.31 188 TYR A CA 1
ATOM 1517 C C . TYR A 1 188 ? -9.058 8.808 12.935 1.00 96.31 188 TYR A C 1
ATOM 1519 O O . TYR A 1 188 ? -9.038 9.035 11.723 1.00 96.31 188 TYR A O 1
ATOM 1527 N N . MET A 1 189 ? -8.153 9.307 13.761 1.00 95.75 189 MET A N 1
ATOM 1528 C CA . MET A 1 189 ? -7.060 10.169 13.347 1.00 95.75 189 MET A CA 1
ATOM 1529 C C . MET A 1 189 ? -5.864 9.913 14.247 1.00 95.75 189 MET A C 1
ATOM 1531 O O . MET A 1 189 ? -6.035 9.647 15.431 1.00 95.75 189 MET A O 1
ATOM 1535 N N . PHE A 1 190 ? -4.662 10.049 13.711 1.00 93.50 190 PHE A N 1
ATOM 1536 C CA . PHE A 1 190 ? -3.457 10.081 14.522 1.00 93.50 190 PHE A CA 1
ATOM 1537 C C . PHE A 1 190 ? -2.396 10.980 13.901 1.00 93.50 190 PHE A C 1
ATOM 1539 O O . PHE A 1 190 ? -2.388 11.257 12.698 1.00 93.50 190 PHE A O 1
ATOM 1546 N N . ASN A 1 191 ? -1.513 11.473 14.751 1.00 91.56 191 ASN A N 1
ATOM 1547 C CA . ASN A 1 191 ? -0.346 12.267 14.394 1.00 91.56 191 ASN A CA 1
ATOM 1548 C C . ASN A 1 191 ? 0.708 12.079 15.501 1.00 91.56 191 ASN A C 1
ATOM 1550 O O . ASN A 1 191 ? 0.565 11.224 16.373 1.00 91.56 191 ASN A O 1
ATOM 1554 N N . LYS A 1 192 ? 1.758 12.902 15.495 1.00 88.69 192 LYS A N 1
ATOM 1555 C CA . LYS A 1 192 ? 2.782 12.897 16.552 1.00 88.69 192 LYS A CA 1
ATOM 1556 C C . LYS A 1 192 ? 2.274 13.240 17.966 1.00 88.69 192 LYS A C 1
ATOM 1558 O O . LYS A 1 192 ? 3.021 13.075 18.922 1.00 88.69 192 LYS A O 1
ATOM 1563 N N . GLU A 1 193 ? 1.074 13.805 18.094 1.00 89.19 193 GLU A N 1
ATOM 1564 C CA . GLU A 1 193 ? 0.497 14.265 19.365 1.00 89.19 193 GLU A CA 1
ATOM 1565 C C . GLU A 1 193 ? -0.398 13.195 20.006 1.00 89.19 193 GLU A C 1
ATOM 1567 O O . GLU A 1 193 ? -0.652 13.261 21.206 1.00 89.19 193 GLU A O 1
ATOM 1572 N N . GLY A 1 194 ? -0.857 12.199 19.241 1.00 91.25 194 GLY A N 1
ATOM 1573 C CA . GLY A 1 194 ? -1.642 11.099 19.785 1.00 91.25 194 GLY A CA 1
ATOM 1574 C C . GLY A 1 194 ? -2.533 10.394 18.771 1.00 91.25 194 GLY A C 1
ATOM 1575 O O . GLY A 1 194 ? -2.325 10.450 17.556 1.00 91.25 194 GLY A O 1
ATOM 1576 N N . PHE A 1 195 ? -3.545 9.717 19.310 1.00 96.19 195 PHE A N 1
ATOM 1577 C CA . PHE A 1 195 ? -4.530 8.947 18.564 1.00 96.19 195 PHE A CA 1
ATOM 1578 C C . PHE A 1 195 ? -5.935 9.342 19.029 1.00 96.19 195 PHE A C 1
ATOM 1580 O O . PHE A 1 195 ? -6.198 9.420 20.229 1.00 96.19 195 PHE A O 1
ATOM 1587 N N . TRP A 1 196 ? -6.845 9.573 18.08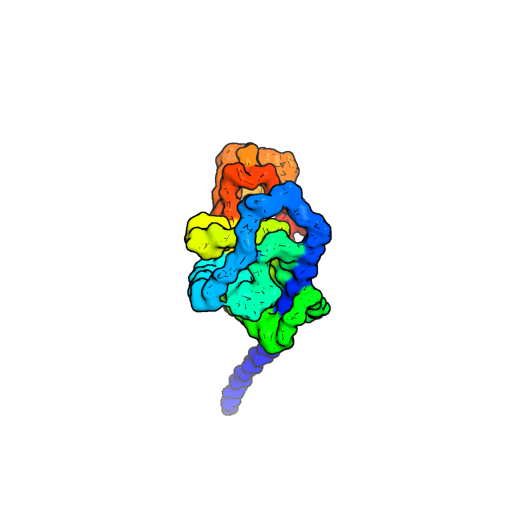6 1.00 97.69 196 TRP A N 1
ATOM 1588 C CA . TRP A 1 196 ? -8.234 9.944 18.335 1.00 97.69 196 TRP A CA 1
ATOM 1589 C C . TRP A 1 196 ? -9.171 8.965 17.654 1.00 97.69 196 TRP A C 1
ATOM 1591 O O . TRP A 1 196 ? -8.988 8.627 16.485 1.00 97.69 196 TRP A O 1
ATOM 1601 N N . VAL A 1 197 ? -10.229 8.584 18.362 1.00 97.31 197 VAL A N 1
ATOM 1602 C CA . VAL A 1 197 ? -11.334 7.786 17.827 1.00 97.31 197 VAL A CA 1
ATOM 1603 C C . VAL A 1 197 ? -12.626 8.546 18.099 1.00 97.31 197 VAL A C 1
ATOM 1605 O O . VAL A 1 197 ? -12.887 8.981 19.217 1.00 97.31 197 VAL A O 1
ATOM 1608 N N . GLN A 1 198 ? -13.428 8.772 17.059 1.00 94.94 198 GLN A N 1
ATOM 1609 C CA . GLN A 1 198 ? -14.691 9.517 17.122 1.00 94.94 198 GLN A CA 1
ATOM 1610 C C . GLN A 1 198 ? -14.547 10.918 17.743 1.00 94.94 198 GLN A C 1
ATOM 1612 O O . GLN A 1 198 ? -15.437 11.391 18.450 1.00 94.94 198 GLN A O 1
ATOM 1617 N N . GLY A 1 199 ? -13.417 11.578 17.470 1.00 94.38 199 GLY A N 1
ATOM 1618 C CA . GLY A 1 199 ? -13.090 12.911 17.983 1.00 94.38 199 GLY A CA 1
ATOM 1619 C C . GLY A 1 199 ? -12.588 12.941 19.431 1.00 94.38 199 GLY A C 1
ATOM 1620 O O . GLY A 1 199 ? -12.269 14.017 19.927 1.00 94.38 199 GLY A O 1
ATOM 1621 N N . VAL A 1 200 ? -12.484 11.791 20.102 1.00 96.19 200 VAL A N 1
ATOM 1622 C CA . VAL A 1 200 ? -12.001 11.687 21.484 1.00 96.19 200 VAL A CA 1
ATOM 1623 C C . VAL A 1 200 ? -10.547 11.232 21.481 1.00 96.19 200 VAL A C 1
ATOM 1625 O O . VAL A 1 200 ? -10.217 10.230 20.848 1.00 96.19 200 VAL A O 1
ATOM 1628 N N . SER A 1 201 ? -9.683 11.972 22.182 1.00 97.44 201 SER A N 1
ATOM 1629 C CA . SER A 1 201 ? -8.285 11.576 22.377 1.00 97.44 201 SER A CA 1
ATOM 1630 C C . SER A 1 201 ? -8.226 10.329 23.240 1.00 97.44 201 SER A C 1
ATOM 1632 O O . SER A 1 201 ? -8.838 10.284 24.309 1.00 97.44 201 SER A O 1
ATOM 1634 N N . LEU A 1 202 ? -7.458 9.339 22.804 1.00 97.69 202 LEU A N 1
ATOM 1635 C CA . LEU A 1 202 ? -7.152 8.185 23.631 1.00 97.69 202 LEU A CA 1
ATOM 1636 C C . LEU A 1 202 ? -6.183 8.584 24.748 1.00 97.69 202 LEU A C 1
ATOM 1638 O O . LEU A 1 202 ? -5.451 9.574 24.642 1.00 97.69 202 LEU A O 1
ATOM 1642 N N . ASN A 1 203 ? -6.193 7.810 25.832 1.00 97.12 203 ASN A N 1
ATOM 1643 C CA . ASN A 1 203 ? -5.166 7.926 26.862 1.00 97.12 203 ASN A CA 1
ATOM 1644 C C . ASN A 1 203 ? -3.808 7.437 26.320 1.00 97.12 203 ASN A C 1
ATOM 1646 O O . ASN A 1 203 ? -3.733 6.858 25.236 1.00 97.12 203 ASN A O 1
ATOM 1650 N N . LYS A 1 204 ? -2.733 7.671 27.080 1.00 95.75 204 LYS A N 1
ATOM 1651 C CA . LYS A 1 204 ? -1.366 7.340 26.656 1.00 95.75 204 LYS A CA 1
ATOM 1652 C C . LYS A 1 204 ? -1.207 5.864 26.270 1.00 95.75 204 LYS A C 1
ATOM 1654 O O . LYS A 1 204 ? -0.697 5.585 25.195 1.00 95.75 204 LYS A O 1
ATOM 1659 N N . GLU A 1 205 ? -1.676 4.948 27.114 1.00 97.06 205 GLU A N 1
ATOM 1660 C CA . GLU A 1 205 ? -1.532 3.500 26.913 1.00 97.06 205 GLU A CA 1
ATOM 1661 C C . GLU A 1 205 ? -2.225 3.023 25.628 1.00 97.06 205 GLU A C 1
ATOM 1663 O O . GLU A 1 205 ? -1.606 2.384 24.777 1.00 97.06 205 GLU A O 1
ATOM 1668 N N . LEU A 1 206 ? -3.494 3.394 25.438 1.00 97.75 206 LEU A N 1
ATOM 1669 C CA . LEU A 1 206 ? -4.243 3.043 24.232 1.00 97.75 206 LEU A CA 1
ATOM 1670 C C . LEU A 1 206 ? -3.673 3.752 22.999 1.00 97.75 206 LEU A C 1
ATOM 1672 O O . LEU A 1 206 ? -3.544 3.140 21.942 1.00 97.75 206 LEU A O 1
ATOM 1676 N N . GLY A 1 207 ? -3.287 5.024 23.127 1.00 96.12 207 GLY A N 1
ATOM 1677 C CA . GLY A 1 207 ? -2.635 5.773 22.055 1.00 96.12 207 GLY A CA 1
ATOM 1678 C C . GLY A 1 207 ? -1.358 5.084 21.569 1.00 96.12 207 GLY A C 1
ATOM 1679 O O . GLY A 1 207 ? -1.202 4.867 20.370 1.00 96.12 207 GLY A O 1
ATOM 1680 N N . GLU A 1 208 ? -0.483 4.670 22.487 1.00 94.94 208 GLU A N 1
ATOM 1681 C CA . GLU A 1 208 ? 0.746 3.932 22.175 1.00 94.94 208 GLU A CA 1
ATOM 1682 C C . GLU A 1 208 ? 0.449 2.574 21.522 1.00 94.94 208 GLU A C 1
ATOM 1684 O O . GLU A 1 208 ? 1.073 2.246 20.509 1.00 94.94 208 GLU A O 1
ATOM 1689 N N . LYS A 1 209 ? -0.552 1.828 22.017 1.00 96.75 209 LYS A N 1
ATOM 1690 C CA . LYS A 1 209 ? -1.012 0.567 21.406 1.00 96.75 209 LYS A CA 1
ATOM 1691 C C . LYS A 1 209 ? -1.410 0.758 19.939 1.00 96.75 209 LYS A C 1
ATOM 1693 O O . LYS A 1 209 ? -0.902 0.053 19.068 1.00 96.75 209 LYS A O 1
ATOM 1698 N N . TYR A 1 210 ? -2.299 1.705 19.639 1.00 96.44 210 TYR A N 1
ATOM 1699 C CA . TYR A 1 210 ? -2.778 1.898 18.264 1.00 96.44 210 TYR A CA 1
ATOM 1700 C C . TYR A 1 210 ? -1.715 2.500 17.347 1.00 96.44 210 TYR A C 1
ATOM 1702 O O . TYR A 1 210 ? -1.644 2.122 16.179 1.00 96.44 210 TYR A O 1
ATOM 1710 N N . MET A 1 211 ? -0.831 3.357 17.865 1.00 93.50 211 MET A N 1
ATOM 1711 C CA . MET A 1 211 ? 0.333 3.825 17.109 1.00 93.50 211 MET A CA 1
ATOM 1712 C C . MET A 1 211 ? 1.288 2.678 16.758 1.00 93.50 211 MET A C 1
ATOM 1714 O O . MET A 1 211 ? 1.828 2.654 15.651 1.00 93.50 211 MET A O 1
ATOM 1718 N N . GLN A 1 212 ? 1.470 1.710 17.659 1.00 94.50 212 GLN A N 1
ATOM 1719 C CA . GLN A 1 212 ? 2.262 0.513 17.388 1.00 94.50 212 GLN A CA 1
ATOM 1720 C C . GLN A 1 212 ? 1.604 -0.369 16.317 1.00 94.50 212 GLN A C 1
ATOM 1722 O O . GLN A 1 212 ? 2.284 -0.752 15.368 1.00 94.50 212 GLN A O 1
ATOM 1727 N N . ILE A 1 213 ? 0.287 -0.607 16.390 1.00 95.69 213 ILE A N 1
ATOM 1728 C CA . ILE A 1 213 ? -0.445 -1.317 15.323 1.00 95.69 213 ILE A CA 1
ATOM 1729 C C . ILE A 1 213 ? -0.273 -0.583 13.988 1.00 95.69 213 ILE A C 1
ATOM 1731 O O . ILE A 1 213 ? 0.033 -1.209 12.977 1.00 95.69 213 ILE A O 1
ATOM 1735 N N . CYS A 1 214 ? -0.398 0.748 13.965 1.00 93.69 214 CYS A N 1
ATOM 1736 C CA . CYS A 1 214 ? -0.232 1.512 12.731 1.00 93.69 214 CYS A CA 1
ATOM 1737 C C . CYS A 1 214 ? 1.182 1.427 12.139 1.00 93.69 214 CYS A C 1
ATOM 1739 O O . CYS A 1 214 ? 1.341 1.469 10.918 1.00 93.69 214 CYS A O 1
ATOM 1741 N N . ARG A 1 215 ? 2.208 1.289 12.981 1.00 92.19 215 ARG A N 1
ATOM 1742 C CA . ARG A 1 215 ? 3.585 1.052 12.537 1.00 92.19 215 ARG A CA 1
ATOM 1743 C C . ARG A 1 215 ? 3.750 -0.346 11.943 1.00 92.19 215 ARG A C 1
ATOM 1745 O O . ARG A 1 215 ? 4.313 -0.474 10.862 1.00 92.19 215 ARG A O 1
ATOM 1752 N N . GLU A 1 216 ? 3.251 -1.367 12.634 1.00 94.31 216 GLU A N 1
ATOM 1753 C CA . GLU A 1 216 ? 3.356 -2.775 12.223 1.00 94.31 216 GLU A CA 1
ATOM 1754 C C . GLU A 1 216 ? 2.595 -3.065 10.925 1.00 94.31 216 GLU A C 1
ATOM 1756 O O . GLU A 1 216 ? 3.094 -3.765 10.045 1.00 94.31 216 GLU A O 1
ATOM 1761 N N . GLU A 1 217 ? 1.387 -2.517 10.805 1.00 94.69 217 GLU A N 1
ATOM 1762 C CA . GLU A 1 217 ? 0.458 -2.868 9.734 1.00 94.69 217 GLU A CA 1
ATOM 1763 C C . GLU A 1 217 ? 0.516 -1.913 8.539 1.00 94.69 217 GLU A C 1
ATOM 1765 O O . GLU A 1 217 ? 0.221 -2.329 7.421 1.00 94.69 217 GLU A O 1
ATOM 1770 N N . PHE A 1 218 ? 0.915 -0.652 8.748 1.00 92.50 218 PHE A N 1
ATOM 1771 C CA . PHE A 1 218 ? 0.883 0.383 7.704 1.00 92.50 218 PHE A CA 1
ATOM 1772 C C . PHE A 1 218 ? 2.213 1.133 7.534 1.00 92.50 218 PHE A C 1
ATOM 1774 O O . PHE A 1 218 ? 2.285 2.082 6.758 1.00 92.50 218 PHE A O 1
ATOM 1781 N N . GLY A 1 219 ? 3.272 0.752 8.259 1.00 90.62 219 GLY A N 1
ATOM 1782 C CA . GLY A 1 219 ? 4.615 1.319 8.083 1.00 90.62 219 GLY A CA 1
ATOM 1783 C C . GLY A 1 219 ? 4.751 2.788 8.496 1.00 90.62 219 GLY A C 1
ATOM 1784 O O . GLY A 1 219 ? 5.684 3.472 8.070 1.00 90.62 219 GLY A O 1
ATOM 1785 N N . TYR A 1 220 ? 3.828 3.303 9.314 1.00 84.88 220 TYR A N 1
ATOM 1786 C CA . TYR A 1 220 ? 3.897 4.679 9.795 1.00 84.88 220 TYR A CA 1
ATOM 1787 C C . TYR A 1 220 ? 5.023 4.871 10.819 1.00 84.88 220 TYR A C 1
ATOM 1789 O O . TYR A 1 220 ? 5.027 4.266 11.894 1.00 84.88 220 TYR A O 1
ATOM 1797 N N . VAL A 1 221 ? 5.958 5.778 10.514 1.00 75.00 221 VAL A N 1
ATOM 1798 C CA . VAL A 1 221 ? 7.064 6.154 11.409 1.00 75.00 221 VAL A CA 1
ATOM 1799 C C . VAL A 1 221 ? 6.791 7.532 12.018 1.00 75.00 221 VAL A C 1
ATOM 1801 O O . VAL A 1 221 ? 6.503 8.505 11.321 1.00 75.00 221 VAL A O 1
ATOM 1804 N N . HIS A 1 222 ? 6.899 7.616 13.345 1.00 55.28 222 HIS A N 1
ATOM 1805 C CA . HIS A 1 222 ? 6.470 8.751 14.171 1.00 55.28 222 HIS A CA 1
ATOM 1806 C C . HIS A 1 222 ? 7.021 10.154 13.803 1.00 55.28 222 HIS A C 1
ATOM 1808 O O . HIS A 1 222 ? 6.260 11.113 13.925 1.00 55.28 222 HIS A O 1
ATOM 1814 N N . PRO A 1 223 ? 8.284 10.355 13.367 1.00 56.03 223 PRO A N 1
ATOM 1815 C CA . PRO A 1 223 ? 8.828 11.706 13.207 1.00 56.03 223 PRO A CA 1
ATOM 1816 C C . PRO A 1 223 ? 8.255 12.476 12.005 1.00 56.03 223 PRO A C 1
ATOM 1818 O O . PRO A 1 223 ? 8.272 13.703 12.024 1.00 56.03 223 PRO A O 1
ATOM 1821 N N . ASN A 1 224 ? 7.679 11.787 11.012 1.00 59.09 224 ASN A N 1
ATOM 1822 C CA . ASN A 1 224 ? 7.170 12.401 9.776 1.00 59.09 224 ASN A CA 1
ATOM 1823 C C . ASN A 1 224 ? 5.630 12.400 9.680 1.00 59.09 224 ASN A C 1
ATOM 1825 O O . ASN A 1 224 ? 5.058 12.749 8.648 1.00 59.09 224 ASN A O 1
ATOM 1829 N N . LEU A 1 225 ? 4.938 12.009 10.755 1.00 70.62 225 LEU A N 1
ATOM 1830 C CA . LEU A 1 225 ? 3.479 11.928 10.814 1.00 70.62 225 LEU A CA 1
ATOM 1831 C C . LEU A 1 225 ? 2.853 13.312 11.032 1.00 70.62 225 LEU A C 1
ATOM 1833 O O . LEU A 1 225 ? 2.636 13.746 12.165 1.00 70.62 225 LEU A O 1
ATOM 1837 N N . THR A 1 226 ? 2.541 14.006 9.936 1.00 75.62 226 THR A N 1
ATOM 1838 C CA . THR A 1 226 ? 1.851 15.306 9.969 1.00 75.62 226 THR A CA 1
ATOM 1839 C C . THR A 1 226 ? 0.405 15.157 10.432 1.00 75.62 226 THR A C 1
ATOM 1841 O O . THR A 1 226 ? 0.003 15.788 11.408 1.00 75.62 226 THR A O 1
ATOM 1844 N N . LYS A 1 227 ? -0.373 14.303 9.760 1.00 85.94 227 LYS A N 1
ATOM 1845 C CA . LYS A 1 227 ? -1.739 13.931 10.143 1.00 85.94 227 LYS A CA 1
ATOM 1846 C C . LYS A 1 227 ? -2.227 12.783 9.269 1.00 85.94 227 LYS A C 1
ATOM 1848 O O . LYS A 1 227 ? -2.289 12.928 8.052 1.00 85.94 227 LYS A O 1
ATOM 1853 N N . HIS A 1 228 ? -2.650 11.687 9.882 1.00 88.00 228 HIS A N 1
ATOM 1854 C CA . HIS A 1 228 ? -3.451 10.671 9.214 1.00 88.00 228 HIS A CA 1
ATOM 1855 C C . HIS A 1 228 ? -4.886 10.749 9.730 1.00 88.00 228 HIS A C 1
ATOM 1857 O O . HIS A 1 228 ? -5.102 10.810 10.937 1.00 88.00 228 HIS A O 1
ATOM 1863 N N . SER A 1 229 ? -5.873 10.749 8.837 1.00 90.94 229 SER A N 1
ATOM 1864 C CA . SER A 1 229 ? -7.285 10.685 9.219 1.00 90.94 229 SER A CA 1
ATOM 1865 C C . SER A 1 229 ? -8.041 9.750 8.299 1.00 90.94 229 SER A C 1
ATOM 1867 O O . SER A 1 229 ? -7.950 9.886 7.078 1.00 90.94 229 SER A O 1
ATOM 1869 N N . PHE A 1 230 ? -8.853 8.884 8.886 1.00 91.56 230 PHE A N 1
ATOM 1870 C CA . PHE A 1 230 ? -9.718 7.971 8.171 1.00 91.56 230 PHE A CA 1
ATOM 1871 C C . PHE A 1 230 ? -11.164 8.190 8.599 1.00 91.56 230 PHE A C 1
ATOM 1873 O O . PHE A 1 230 ? -11.491 8.186 9.787 1.00 91.56 230 PHE A O 1
ATOM 1880 N N . LYS A 1 231 ? -12.039 8.370 7.609 1.00 93.38 231 LYS A N 1
ATOM 1881 C CA . LYS A 1 231 ? -13.482 8.495 7.806 1.00 93.38 231 LYS A CA 1
ATOM 1882 C C . LYS A 1 231 ? -14.197 7.583 6.828 1.00 93.38 231 LYS A C 1
ATOM 1884 O O . LYS A 1 231 ? -13.993 7.700 5.623 1.00 93.38 231 LYS A O 1
ATOM 1889 N N . SER A 1 232 ? -15.066 6.720 7.341 1.00 91.50 232 SER A N 1
ATOM 1890 C CA . SER A 1 232 ? -15.904 5.847 6.521 1.00 91.50 232 SER A CA 1
ATOM 1891 C C . SER A 1 232 ? -17.371 6.260 6.584 1.00 91.50 232 SER A C 1
ATOM 1893 O O . SER A 1 232 ? -17.865 6.800 7.577 1.00 91.50 232 SER A O 1
ATOM 1895 N N . SER A 1 233 ? -18.095 5.982 5.500 1.00 90.81 233 SER A N 1
ATOM 1896 C CA . SER A 1 233 ? -19.552 6.126 5.464 1.00 90.81 233 SER A CA 1
ATOM 1897 C C . SER A 1 233 ? -20.272 4.974 6.173 1.00 90.81 233 SER A C 1
ATOM 1899 O O . SER A 1 233 ? -21.430 5.144 6.568 1.00 90.81 233 SER A O 1
ATOM 1901 N N . VAL A 1 234 ? -19.591 3.839 6.376 1.00 94.19 234 VAL A N 1
ATOM 1902 C CA . VAL A 1 234 ? -20.114 2.659 7.073 1.00 94.19 234 VAL A CA 1
ATOM 1903 C C . VAL A 1 234 ? -19.643 2.600 8.527 1.00 94.19 234 VAL A C 1
ATOM 1905 O O . VAL A 1 234 ? -18.727 3.315 8.941 1.00 94.19 234 VAL A O 1
ATOM 1908 N N . ASN A 1 235 ? -20.320 1.776 9.328 1.00 95.88 235 ASN A N 1
ATOM 1909 C CA . ASN A 1 235 ? -19.953 1.547 10.722 1.00 95.88 235 ASN A CA 1
ATOM 1910 C C . ASN A 1 235 ? -18.885 0.456 10.871 1.00 95.88 235 ASN A C 1
ATOM 1912 O O . ASN A 1 235 ? -18.693 -0.360 9.971 1.00 95.88 235 ASN A O 1
ATOM 1916 N N . PHE A 1 236 ? -18.217 0.446 12.027 1.00 95.31 236 PHE A N 1
ATOM 1917 C CA . PHE A 1 236 ? -17.173 -0.529 12.362 1.00 95.31 236 PHE A CA 1
ATOM 1918 C C . PHE A 1 236 ? -17.643 -1.978 12.179 1.00 95.31 236 PHE A C 1
ATOM 1920 O O . PHE A 1 236 ? -16.941 -2.768 11.561 1.00 95.31 236 PHE A O 1
ATOM 1927 N N . LYS A 1 237 ? -18.842 -2.330 12.669 1.00 96.19 237 LYS A N 1
ATOM 1928 C CA . LYS A 1 237 ? -19.380 -3.698 12.574 1.00 96.19 237 LYS A CA 1
ATOM 1929 C C . LYS A 1 237 ? -19.487 -4.174 11.126 1.00 96.19 237 LYS A C 1
ATOM 1931 O O . LYS A 1 237 ? -19.136 -5.312 10.833 1.00 96.19 237 LYS A O 1
ATOM 1936 N N . ARG A 1 238 ? -19.996 -3.316 10.239 1.00 96.56 238 ARG A N 1
ATOM 1937 C CA . ARG A 1 238 ? -20.138 -3.627 8.816 1.00 96.56 238 ARG A CA 1
ATOM 1938 C C . ARG A 1 238 ? -18.778 -3.740 8.138 1.00 96.56 238 ARG A C 1
ATOM 1940 O O . ARG A 1 238 ? -18.561 -4.725 7.450 1.00 96.56 238 ARG A O 1
ATOM 1947 N N . GLU A 1 239 ? -17.879 -2.784 8.363 1.00 96.06 239 GLU A N 1
ATOM 1948 C CA . GLU A 1 239 ? -16.540 -2.809 7.758 1.00 96.06 239 GLU A CA 1
ATOM 1949 C C . GLU A 1 239 ? -15.753 -4.059 8.176 1.00 96.06 239 GLU A C 1
ATOM 1951 O O . GLU A 1 239 ? -15.190 -4.741 7.329 1.00 96.06 239 GLU A O 1
ATOM 1956 N N . ILE A 1 240 ? -15.777 -4.412 9.468 1.00 97.38 240 ILE A N 1
ATOM 1957 C CA . ILE A 1 240 ? -15.145 -5.633 9.988 1.00 97.38 240 ILE A CA 1
ATOM 1958 C C . ILE A 1 240 ? -15.707 -6.868 9.275 1.00 97.38 240 ILE A C 1
ATOM 1960 O O . ILE A 1 240 ? -14.933 -7.689 8.793 1.00 97.38 240 ILE A O 1
ATOM 1964 N N . ALA A 1 241 ? -17.034 -6.986 9.159 1.00 97.00 241 ALA A N 1
ATOM 1965 C CA . ALA A 1 241 ? -17.662 -8.117 8.479 1.00 97.00 241 ALA A CA 1
ATOM 1966 C C . ALA A 1 241 ? -17.314 -8.172 6.979 1.00 97.00 241 ALA A C 1
ATOM 1968 O O . ALA A 1 241 ? -17.089 -9.255 6.436 1.00 97.00 241 ALA A O 1
ATOM 1969 N N . ASP A 1 242 ? -17.250 -7.018 6.310 1.00 94.94 242 ASP A N 1
ATOM 1970 C CA . ASP A 1 242 ? -16.885 -6.919 4.896 1.00 94.94 242 ASP A CA 1
ATOM 1971 C C . ASP A 1 242 ? -15.414 -7.332 4.678 1.00 94.94 242 ASP A C 1
ATOM 1973 O O . ASP A 1 242 ? -15.130 -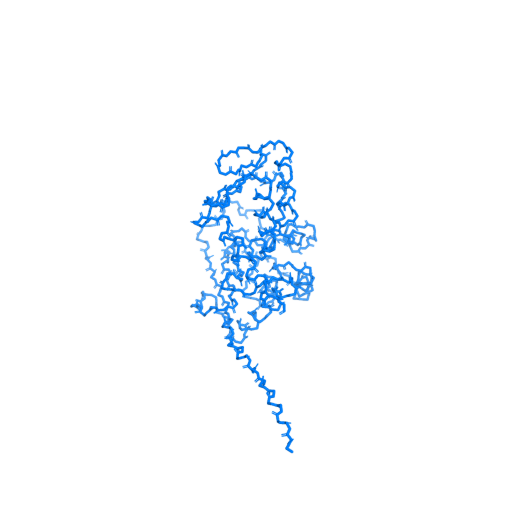8.114 3.767 1.00 94.94 242 ASP A O 1
ATOM 1977 N N . LEU A 1 243 ? -14.492 -6.896 5.545 1.00 94.88 243 LEU A N 1
ATOM 1978 C CA . LEU A 1 243 ? -13.079 -7.298 5.525 1.00 94.88 243 LEU A CA 1
ATOM 1979 C C . LEU A 1 243 ? -12.890 -8.788 5.841 1.00 94.88 243 LEU A C 1
ATOM 1981 O O . LEU A 1 243 ? -12.146 -9.475 5.143 1.00 94.88 243 LEU A O 1
ATOM 1985 N N . GLU A 1 244 ? -13.584 -9.321 6.852 1.00 96.12 244 GLU A N 1
ATOM 1986 C CA . GLU A 1 244 ? -13.559 -10.755 7.176 1.00 96.12 244 GLU A CA 1
ATOM 1987 C C . GLU A 1 244 ? -14.043 -11.598 5.995 1.00 96.12 244 GLU A C 1
ATOM 1989 O O . GLU A 1 244 ? -13.425 -12.609 5.655 1.00 96.12 244 GLU A O 1
ATOM 1994 N N . LYS A 1 245 ? -15.112 -11.155 5.323 1.00 94.56 245 LYS A N 1
ATOM 1995 C CA . LYS A 1 245 ? -15.625 -11.813 4.122 1.00 94.56 245 LYS A CA 1
ATOM 1996 C C . LYS A 1 245 ? -14.606 -11.790 2.982 1.00 94.56 245 LYS A C 1
ATOM 1998 O O . LYS A 1 245 ? -14.413 -12.823 2.349 1.00 94.56 245 LYS A O 1
ATOM 2003 N N . GLN A 1 246 ? -13.961 -10.652 2.719 1.00 91.44 246 GLN A N 1
ATOM 2004 C CA . GLN A 1 246 ? -12.922 -10.546 1.684 1.00 91.44 246 GLN A CA 1
ATOM 2005 C C . GLN A 1 246 ? -11.755 -11.496 1.978 1.00 91.44 246 GLN A C 1
ATOM 2007 O O . GLN A 1 246 ? -11.380 -12.303 1.131 1.00 91.44 246 GLN A O 1
ATOM 2012 N N . LEU A 1 247 ? -11.244 -11.482 3.209 1.00 92.62 247 LEU A N 1
ATOM 2013 C CA . LEU A 1 247 ? -10.105 -12.305 3.622 1.00 92.62 247 LEU A CA 1
ATOM 2014 C C . LEU A 1 247 ? -10.408 -13.808 3.667 1.00 92.62 247 LEU A C 1
ATOM 2016 O O . LEU A 1 247 ? -9.495 -14.625 3.540 1.00 92.62 247 LEU A O 1
ATOM 2020 N N . ALA A 1 248 ? -11.674 -14.197 3.825 1.00 92.06 248 ALA A N 1
ATOM 2021 C CA . ALA A 1 248 ? -12.084 -15.596 3.749 1.00 92.06 248 ALA A CA 1
ATOM 2022 C C . ALA A 1 248 ? -11.990 -16.174 2.325 1.00 92.06 248 ALA A C 1
ATOM 2024 O O . ALA A 1 248 ? -11.880 -17.390 2.182 1.00 92.06 248 ALA A O 1
ATOM 2025 N N . THR A 1 249 ? -12.012 -15.328 1.287 1.00 84.06 249 THR A N 1
ATOM 2026 C CA . THR A 1 249 ? -11.915 -15.761 -0.122 1.00 84.06 249 THR A CA 1
ATOM 2027 C C . THR A 1 249 ? -10.481 -15.971 -0.611 1.00 84.06 249 THR A C 1
ATOM 2029 O O . THR A 1 249 ? -10.281 -16.494 -1.701 1.00 84.06 249 THR A O 1
ATOM 2032 N N . THR A 1 250 ? -9.480 -15.605 0.193 1.00 75.50 250 THR A N 1
ATOM 2033 C CA . THR A 1 250 ? -8.046 -15.702 -0.139 1.00 75.50 250 THR A CA 1
ATOM 2034 C C . THR A 1 250 ? -7.449 -17.095 0.136 1.00 75.50 250 THR A C 1
ATOM 2036 O O . THR A 1 250 ? -6.231 -17.241 0.131 1.00 75.50 250 THR A O 1
ATOM 2039 N N . LYS A 1 251 ? -8.272 -18.111 0.432 1.00 56.16 251 LYS A N 1
ATOM 2040 C CA . LYS A 1 251 ? -7.821 -19.475 0.766 1.00 56.16 251 LYS A CA 1
ATOM 2041 C C . LYS A 1 251 ? -7.863 -20.426 -0.420 1.00 56.16 251 LYS A C 1
ATOM 2043 O O . LYS A 1 251 ? -8.837 -20.342 -1.198 1.00 56.16 251 LYS A O 1
#

Foldseek 3Di:
DDDDDDDPPPPPPPPQQDKFKAKAKDFDPDDPPDPPPDDAFDQDDLVLLVVLLVLCLLVLFPLSLVSVCSSVPLDTQGQRIWMWMKIFLRDDDDHHPRDDDPVRRRVSSVSLVVSLLVLLFFHDRLQMDTDTGNGGDDPCLRPPCPHCNNPQRLQSCVNSVSQLVLVLVLLVVCVVVVVFDQQDWFKKKDALVFIDTPNHGDDPVVRVVSVVSCCVRNVDDHPPGPMDIDTDPGGSNVSSVVSVVRSVVSD